Protein AF-A0AAD7ET03-F1 (afdb_monomer)

Radius of gyration: 19.4 Å; Cα contacts (8 Å, |Δi|>4): 263; chains: 1; bounding box: 57×37×54 Å

Structure (mmCIF, N/CA/C/O backbone):
data_AF-A0AAD7ET03-F1
#
_entry.id   AF-A0AAD7ET03-F1
#
loop_
_atom_site.group_PDB
_atom_site.id
_atom_site.type_symbol
_atom_site.label_atom_id
_atom_site.label_alt_id
_atom_site.label_comp_id
_atom_site.label_asym_id
_atom_site.label_entity_id
_atom_site.label_seq_id
_atom_site.pdbx_PDB_ins_code
_atom_site.Cartn_x
_atom_site.Cartn_y
_atom_site.Cartn_z
_atom_site.occupancy
_atom_site.B_iso_or_equiv
_atom_site.auth_seq_id
_atom_site.auth_comp_id
_atom_site.auth_asym_id
_atom_site.auth_atom_id
_atom_site.pdbx_PDB_model_num
ATOM 1 N N . GLU A 1 1 ? -29.974 -14.109 25.527 1.00 61.47 1 GLU A N 1
ATOM 2 C CA . GLU A 1 1 ? -29.882 -15.275 26.435 1.00 61.47 1 GLU A CA 1
ATOM 3 C C . GLU A 1 1 ? -29.231 -16.501 25.789 1.00 61.47 1 GLU A C 1
ATOM 5 O O . GLU A 1 1 ? -28.314 -17.038 26.391 1.00 61.47 1 GLU A O 1
ATOM 10 N N . HIS A 1 2 ? -29.571 -16.888 24.550 1.00 72.50 2 HIS A N 1
ATOM 11 C CA . HIS A 1 2 ? -28.965 -18.060 23.883 1.00 72.50 2 HIS A CA 1
ATOM 12 C C . HIS A 1 2 ? -27.424 -18.086 23.811 1.00 72.50 2 HIS A C 1
ATOM 14 O O . HIS A 1 2 ? -26.845 -19.139 24.046 1.00 72.50 2 HIS A O 1
ATOM 20 N N . LEU A 1 3 ? -26.757 -16.954 23.544 1.00 78.25 3 LEU A N 1
ATOM 21 C CA . LEU A 1 3 ? -25.285 -16.899 23.456 1.00 78.25 3 LEU A CA 1
ATOM 22 C C . LEU A 1 3 ? -24.589 -17.240 24.782 1.00 78.25 3 LEU A C 1
ATOM 24 O O . LEU A 1 3 ? -23.553 -17.895 24.788 1.00 78.25 3 LEU A O 1
ATOM 28 N N . VAL A 1 4 ? -25.174 -16.817 25.906 1.00 81.25 4 VAL A N 1
ATOM 29 C CA . VAL A 1 4 ? -24.632 -17.097 27.245 1.00 81.25 4 VAL A CA 1
ATOM 30 C C . VAL A 1 4 ? -24.772 -18.584 27.563 1.00 81.25 4 VAL A C 1
ATOM 32 O O . VAL A 1 4 ? -23.839 -19.192 28.074 1.00 81.25 4 VAL A O 1
ATOM 35 N N . VAL A 1 5 ? -25.907 -19.185 27.193 1.00 90.56 5 VAL A N 1
ATOM 36 C CA . VAL A 1 5 ? -26.179 -20.616 27.397 1.00 90.56 5 VAL A CA 1
ATOM 37 C C . VAL A 1 5 ? -25.254 -21.496 26.551 1.00 90.56 5 VAL A C 1
ATOM 39 O O . VAL A 1 5 ? -24.824 -22.548 27.011 1.00 90.56 5 VAL A O 1
ATOM 42 N N . SER A 1 6 ? -24.911 -21.066 25.336 1.00 88.75 6 SER A N 1
ATOM 43 C CA . SER A 1 6 ? -24.005 -21.805 24.450 1.00 88.75 6 SER A CA 1
ATOM 44 C C . SER A 1 6 ? -22.519 -21.499 24.673 1.00 88.75 6 SER A C 1
ATOM 46 O O . SER A 1 6 ? -21.683 -22.030 23.943 1.00 88.75 6 SER A O 1
ATOM 48 N N . GLY A 1 7 ? -22.169 -20.613 25.617 1.00 88.81 7 GLY A N 1
ATOM 49 C CA . GLY A 1 7 ? -20.792 -20.136 25.805 1.00 88.81 7 GLY A CA 1
ATOM 50 C C . GLY A 1 7 ? -20.223 -19.418 24.574 1.00 88.81 7 GLY A C 1
ATOM 51 O O . GLY A 1 7 ? -19.011 -19.376 24.376 1.00 88.81 7 GLY A O 1
ATOM 52 N N . SER A 1 8 ? -21.090 -18.896 23.706 1.00 87.94 8 SER A N 1
ATOM 53 C CA . SER A 1 8 ? -20.703 -18.264 22.447 1.00 87.94 8 SER A CA 1
ATOM 54 C C . SER A 1 8 ? -20.508 -16.760 22.619 1.00 87.94 8 SER A C 1
ATOM 56 O O . SER A 1 8 ? -21.244 -16.097 23.349 1.00 87.94 8 SER A O 1
ATOM 58 N N . VAL A 1 9 ? -19.543 -16.201 21.890 1.00 86.50 9 VAL A N 1
ATOM 59 C CA . VAL A 1 9 ? -19.260 -14.761 21.863 1.00 86.50 9 VAL A CA 1
ATOM 60 C C . VAL A 1 9 ? -19.504 -14.201 20.465 1.00 86.50 9 VAL A C 1
ATOM 62 O O . VAL A 1 9 ? -19.227 -14.860 19.464 1.00 86.50 9 VAL A O 1
ATOM 65 N N . LEU A 1 10 ? -20.030 -12.978 20.393 1.00 87.19 10 LEU A N 1
ATOM 66 C CA . LEU A 1 10 ? -20.146 -12.233 19.144 1.00 87.19 10 LEU A CA 1
ATOM 67 C C . LEU A 1 10 ? -18.916 -11.342 18.988 1.00 87.19 10 LEU A C 1
ATOM 69 O O . LEU A 1 10 ? -18.633 -10.525 19.862 1.00 87.19 10 LEU A O 1
ATOM 73 N N . LEU A 1 11 ? -18.209 -11.497 17.871 1.00 89.19 11 LEU A N 1
ATOM 74 C CA . LEU A 1 11 ? -17.008 -10.732 17.563 1.00 89.19 11 LEU A CA 1
ATOM 75 C C . LEU A 1 11 ? -17.276 -9.774 16.406 1.00 89.19 11 LEU A C 1
ATOM 77 O O . LEU A 1 11 ? -17.713 -10.191 15.333 1.00 89.19 11 LEU A O 1
ATOM 81 N N . ARG A 1 12 ? -17.003 -8.483 16.608 1.00 92.19 12 ARG A N 1
ATOM 82 C CA . ARG A 1 12 ? -17.097 -7.471 15.551 1.00 92.19 12 ARG A CA 1
ATOM 83 C C . ARG A 1 12 ? -15.715 -7.183 15.004 1.00 92.19 12 ARG A C 1
ATOM 85 O O . ARG A 1 12 ? -14.790 -6.894 15.763 1.00 92.19 12 ARG A O 1
ATOM 92 N N . TYR A 1 13 ? -15.594 -7.187 13.685 1.00 92.12 13 TYR A N 1
ATOM 93 C CA . TYR A 1 13 ? -14.361 -6.806 13.016 1.00 92.12 13 TYR A CA 1
ATOM 94 C C . TYR A 1 13 ? -14.592 -5.678 12.014 1.00 92.12 13 TYR A C 1
ATOM 96 O O . TYR A 1 13 ? -15.700 -5.489 11.508 1.00 92.12 13 TYR A O 1
ATOM 104 N N . VA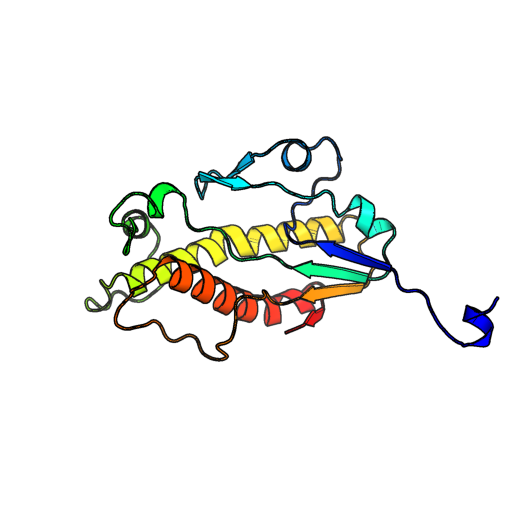L A 1 14 ? -13.532 -4.926 11.727 1.00 92.62 14 VAL A N 1
ATOM 105 C CA . VAL A 1 14 ? -13.489 -3.988 10.602 1.00 92.62 14 VAL A CA 1
ATOM 106 C C . VAL A 1 14 ? -12.294 -4.314 9.718 1.00 92.62 14 VAL A C 1
ATOM 108 O O . VAL A 1 14 ? -11.242 -4.704 10.222 1.00 92.62 14 VAL A O 1
ATOM 111 N N . LEU A 1 15 ? -12.463 -4.134 8.410 1.00 89.56 15 LEU A N 1
ATOM 112 C CA . LEU A 1 15 ? -11.393 -4.243 7.428 1.00 89.56 15 LEU A CA 1
ATOM 113 C C . LEU A 1 15 ? -10.945 -2.843 6.996 1.00 89.56 15 LEU A C 1
ATOM 115 O O . LEU A 1 15 ? -11.779 -2.007 6.641 1.00 89.56 15 LEU A O 1
ATOM 119 N N . SER A 1 16 ? -9.636 -2.609 6.982 1.00 88.50 16 SER A N 1
ATOM 120 C CA . SER A 1 16 ? -9.021 -1.429 6.372 1.00 88.50 16 SER A CA 1
ATOM 121 C C . SER A 1 16 ? -8.077 -1.852 5.255 1.00 88.50 16 SER A C 1
ATOM 123 O O . SER A 1 16 ? -7.187 -2.655 5.505 1.00 88.50 16 SER A O 1
ATOM 125 N N . THR A 1 17 ? -8.280 -1.324 4.043 1.00 84.44 17 THR A N 1
ATOM 126 C CA . THR A 1 17 ? -7.480 -1.647 2.840 1.00 84.44 17 THR A CA 1
ATOM 127 C C . THR A 1 17 ? -6.654 -0.478 2.294 1.00 84.44 17 THR A C 1
ATOM 129 O O . THR A 1 17 ? -5.728 -0.689 1.515 1.00 84.44 17 THR A O 1
ATOM 132 N N . SER A 1 18 ? -6.996 0.761 2.662 1.00 82.88 18 SER A N 1
ATOM 133 C CA . SER A 1 18 ? -6.309 1.981 2.193 1.00 82.88 18 SER A CA 1
ATOM 134 C C . SER A 1 18 ? -5.352 2.560 3.227 1.00 82.88 18 SER A C 1
ATOM 136 O O . SER A 1 18 ? -4.454 3.311 2.869 1.00 82.88 18 SER A O 1
ATOM 138 N N . LEU A 1 19 ? -5.555 2.223 4.507 1.00 85.94 19 LEU A N 1
ATOM 139 C CA . LEU A 1 19 ? -4.833 2.756 5.663 1.00 85.94 19 LEU A CA 1
ATOM 140 C C . LEU A 1 19 ? -4.839 4.287 5.806 1.00 85.94 19 LEU A C 1
ATOM 142 O O . LEU A 1 19 ? -4.238 4.789 6.749 1.00 85.94 19 LEU A O 1
ATOM 146 N N . HIS A 1 20 ? -5.562 5.042 4.975 1.00 90.25 20 HIS A N 1
ATOM 147 C CA . HIS A 1 20 ? -5.703 6.489 5.157 1.00 90.25 20 HIS A CA 1
ATOM 148 C C . HIS A 1 20 ? -6.377 6.791 6.493 1.00 90.25 20 HIS A C 1
ATOM 150 O O . HIS A 1 20 ? -7.463 6.277 6.794 1.00 90.25 20 HIS A O 1
ATOM 156 N N . THR A 1 21 ? -5.725 7.620 7.300 1.00 87.38 21 THR A N 1
ATOM 157 C CA . THR A 1 21 ? -6.178 7.985 8.640 1.00 87.38 21 THR A CA 1
ATOM 158 C C . THR A 1 21 ? -6.396 9.487 8.718 1.00 87.38 21 THR A C 1
ATOM 160 O O . THR A 1 21 ? -5.447 10.234 8.955 1.00 87.38 21 THR A O 1
ATOM 163 N N . ALA A 1 22 ? -7.644 9.918 8.567 1.00 87.06 22 ALA A N 1
ATOM 164 C CA . ALA A 1 22 ? -8.080 11.265 8.895 1.00 87.06 22 ALA A CA 1
ATOM 165 C C . ALA A 1 22 ? -9.152 11.213 10.002 1.00 87.06 22 ALA A C 1
ATOM 167 O O . ALA A 1 22 ? -9.934 10.257 10.066 1.00 87.06 22 ALA A O 1
ATOM 168 N N . PRO A 1 23 ? -9.154 12.188 10.929 1.00 78.56 23 PRO A N 1
ATOM 169 C CA . PRO A 1 23 ? -10.089 12.209 12.052 1.00 78.56 23 PRO A CA 1
ATOM 170 C C . PRO A 1 23 ? -11.494 12.677 11.652 1.00 78.56 23 PRO A C 1
ATOM 172 O O . PRO A 1 23 ? -12.450 12.358 12.356 1.00 78.56 23 PRO A O 1
ATOM 175 N N . ASP A 1 24 ? -11.601 13.432 10.557 1.00 86.31 24 ASP A N 1
ATOM 176 C CA . ASP A 1 24 ? -12.837 14.021 10.050 1.00 86.31 24 ASP A CA 1
ATOM 177 C C . ASP A 1 24 ? -13.406 13.165 8.913 1.00 86.31 24 ASP A C 1
ATOM 179 O O . ASP A 1 24 ? -12.685 12.738 8.011 1.00 86.31 24 ASP A O 1
ATOM 183 N N . GLU A 1 25 ? -14.712 12.914 8.954 1.00 89.06 25 GLU A N 1
ATOM 184 C CA . GLU A 1 25 ? -15.435 12.232 7.880 1.00 89.06 25 GLU A CA 1
ATOM 185 C C . GLU A 1 25 ? -15.541 13.082 6.608 1.00 89.06 25 GLU A C 1
ATOM 187 O O . GLU A 1 25 ? -15.693 12.528 5.520 1.00 89.06 25 GLU A O 1
ATOM 192 N N . ASN A 1 26 ? -15.397 14.402 6.745 1.00 91.94 26 ASN A N 1
ATOM 193 C CA . ASN A 1 26 ? -15.405 15.360 5.644 1.00 91.94 26 ASN A CA 1
ATOM 194 C C . ASN A 1 26 ? -14.020 15.570 5.014 1.00 91.94 26 ASN A C 1
ATOM 196 O O . ASN A 1 26 ? -13.886 16.388 4.103 1.00 91.94 26 ASN A O 1
ATOM 200 N N . ASP A 1 27 ? -12.992 14.844 5.472 1.00 91.94 27 ASP A N 1
ATOM 201 C CA . ASP A 1 27 ? -11.658 14.882 4.872 1.00 91.94 27 ASP A CA 1
ATOM 202 C C . ASP A 1 27 ? -11.733 14.589 3.368 1.00 91.94 27 ASP A C 1
ATOM 204 O O . ASP A 1 27 ? -12.380 13.629 2.932 1.00 91.94 27 ASP A O 1
ATOM 208 N N . ILE A 1 28 ? -11.035 15.405 2.573 1.00 90.19 28 ILE A N 1
ATOM 209 C CA . ILE A 1 28 ? -11.032 15.301 1.107 1.00 90.19 28 ILE A CA 1
ATOM 210 C C . ILE A 1 28 ? -10.597 13.913 0.621 1.00 90.19 28 ILE A C 1
ATOM 212 O O . ILE A 1 28 ? -11.028 13.461 -0.436 1.00 90.19 28 ILE A O 1
ATOM 216 N N . GLY A 1 29 ? -9.779 13.201 1.404 1.00 87.94 29 GLY A N 1
ATOM 217 C CA . GLY A 1 29 ? -9.344 11.848 1.089 1.00 87.94 29 GLY A CA 1
ATOM 218 C C . GLY A 1 29 ? -10.457 10.802 1.187 1.00 87.94 29 GLY A C 1
ATOM 219 O O . GLY A 1 29 ? -10.290 9.713 0.633 1.00 87.94 29 GLY A O 1
ATOM 220 N N . TYR A 1 30 ? -11.568 11.102 1.871 1.00 88.81 30 TYR A N 1
ATOM 221 C CA . TYR A 1 30 ? -12.744 10.234 1.996 1.00 88.81 30 TYR A CA 1
ATOM 222 C C . TYR A 1 30 ? -13.910 10.656 1.098 1.00 88.81 30 TYR A C 1
ATOM 224 O O . TYR A 1 30 ? -14.645 9.792 0.607 1.00 88.81 30 TYR A O 1
ATOM 232 N N . THR A 1 31 ? -14.105 11.960 0.906 1.00 90.75 31 THR A N 1
ATOM 233 C CA . THR A 1 31 ? -15.266 12.518 0.194 1.00 90.75 31 THR A CA 1
ATOM 234 C C . THR A 1 31 ? -15.037 12.618 -1.307 1.00 90.75 31 THR A C 1
ATOM 236 O O . THR A 1 31 ? -15.957 12.380 -2.094 1.00 90.75 31 THR A O 1
ATOM 239 N N . GLU A 1 32 ? -13.802 12.887 -1.715 1.00 91.81 32 GLU A N 1
ATOM 240 C CA . GLU A 1 32 ? -13.427 13.068 -3.106 1.00 91.81 32 GLU A CA 1
ATOM 241 C C . GLU A 1 32 ? -12.452 11.989 -3.562 1.00 91.81 32 GLU A C 1
ATOM 243 O O . GLU A 1 32 ? -11.900 11.207 -2.786 1.00 91.81 32 GLU A O 1
ATOM 248 N N . ALA A 1 33 ? -12.271 11.908 -4.874 1.00 90.12 33 ALA A N 1
ATOM 249 C CA . ALA A 1 33 ? -11.237 11.058 -5.414 1.00 90.12 33 ALA A CA 1
ATOM 250 C C . ALA A 1 33 ? -10.014 11.897 -5.748 1.00 90.12 33 ALA A C 1
ATOM 252 O O . ALA A 1 33 ? -10.087 12.809 -6.571 1.00 90.12 33 ALA A O 1
ATOM 253 N N . VAL A 1 34 ? -8.900 11.543 -5.126 1.00 91.38 34 VAL A N 1
ATOM 254 C CA . VAL A 1 34 ? -7.656 12.299 -5.197 1.00 91.38 34 VAL A CA 1
ATOM 255 C C . VAL A 1 34 ? -6.714 11.600 -6.166 1.00 91.38 34 VAL A C 1
ATOM 257 O O . VAL A 1 34 ? -6.633 10.372 -6.200 1.00 91.38 34 VAL A O 1
ATOM 260 N N . ILE A 1 35 ? -6.015 12.374 -6.989 1.00 93.12 35 ILE A N 1
ATOM 261 C CA . ILE A 1 35 ? -4.934 11.849 -7.824 1.00 93.12 35 ILE A CA 1
ATOM 262 C C . ILE A 1 35 ? -3.679 11.817 -6.958 1.00 93.12 35 ILE A C 1
ATOM 264 O O . ILE A 1 35 ? -3.235 12.863 -6.487 1.00 93.12 35 ILE A O 1
ATOM 268 N N . ASP A 1 36 ? -3.111 10.633 -6.736 1.00 91.31 36 ASP A N 1
ATOM 269 C CA . ASP A 1 36 ? -1.842 10.533 -6.021 1.00 91.31 36 ASP A CA 1
ATOM 270 C C . ASP A 1 36 ? -0.720 11.121 -6.890 1.00 91.31 36 ASP A C 1
ATOM 272 O O . ASP A 1 36 ? -0.478 10.615 -7.986 1.00 91.31 36 ASP A O 1
ATOM 276 N N . PRO A 1 37 ? 0.001 12.156 -6.431 1.00 92.00 37 PRO A N 1
ATOM 277 C CA . PRO A 1 37 ? 1.022 12.810 -7.239 1.00 92.00 37 PRO A CA 1
ATOM 278 C C . PRO A 1 37 ? 2.214 11.907 -7.597 1.00 92.00 37 PRO A C 1
ATOM 280 O O . PRO A 1 37 ? 2.871 12.180 -8.597 1.00 92.00 37 PRO A O 1
ATOM 283 N N . ALA A 1 38 ? 2.513 10.841 -6.836 1.00 90.75 38 ALA A N 1
ATOM 284 C CA . ALA A 1 38 ? 3.616 9.934 -7.203 1.00 90.75 38 ALA A CA 1
ATOM 285 C C . ALA A 1 38 ? 3.258 8.959 -8.315 1.00 90.75 38 ALA A C 1
ATOM 287 O O . ALA A 1 38 ? 4.149 8.475 -9.007 1.00 90.75 38 ALA A O 1
ATOM 288 N N . THR A 1 39 ? 1.982 8.617 -8.442 1.00 93.94 39 THR A N 1
ATOM 289 C CA . THR A 1 39 ? 1.545 7.587 -9.379 1.00 93.94 39 THR A CA 1
ATOM 290 C C . THR A 1 39 ? 0.674 8.164 -10.483 1.00 93.94 39 THR A C 1
ATOM 292 O O . THR A 1 39 ? 0.499 7.531 -11.508 1.00 93.94 39 THR A O 1
ATOM 295 N N . GLY A 1 40 ? 0.099 9.354 -10.330 1.00 94.44 40 GLY A N 1
ATOM 296 C CA . GLY A 1 40 ? -0.920 9.870 -11.246 1.00 94.44 40 GLY A CA 1
ATOM 297 C C . GLY A 1 40 ? -2.198 9.022 -11.272 1.00 94.44 40 GLY A C 1
ATOM 298 O O . GLY A 1 40 ? -3.043 9.215 -12.145 1.00 94.44 40 GLY A O 1
ATOM 299 N N . ILE A 1 41 ? -2.350 8.072 -10.343 1.00 93.69 41 ILE A N 1
ATOM 300 C CA . ILE A 1 41 ? -3.508 7.187 -10.252 1.00 93.69 41 ILE A CA 1
ATOM 301 C C . ILE A 1 41 ? -4.524 7.789 -9.285 1.00 93.69 41 ILE A C 1
ATOM 303 O O . ILE A 1 41 ? -4.192 8.277 -8.204 1.00 93.69 41 ILE A O 1
ATOM 307 N N . ARG A 1 42 ? 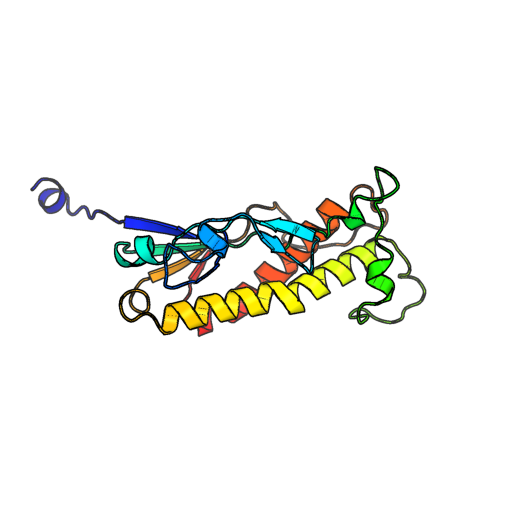-5.794 7.740 -9.688 1.00 92.38 42 ARG A N 1
ATOM 308 C CA . ARG A 1 42 ? -6.924 8.155 -8.859 1.00 92.38 42 ARG A CA 1
ATOM 309 C C . ARG A 1 42 ? -7.137 7.136 -7.742 1.00 92.38 42 ARG A C 1
ATOM 311 O O . ARG A 1 42 ? -7.411 5.968 -8.015 1.00 92.38 42 ARG A O 1
ATOM 318 N N . THR A 1 43 ? -7.068 7.585 -6.498 1.00 88.50 43 THR A N 1
ATOM 319 C CA . THR A 1 43 ? -7.341 6.772 -5.313 1.00 88.50 43 THR A CA 1
ATOM 320 C C . THR A 1 43 ? -8.634 7.226 -4.640 1.00 88.50 43 THR A C 1
ATOM 322 O O . THR A 1 43 ? -9.101 8.357 -4.806 1.00 88.50 43 THR A O 1
ATOM 325 N N . LYS A 1 44 ? -9.262 6.303 -3.909 1.00 86.25 44 LYS A N 1
ATOM 326 C CA . LYS A 1 44 ? -10.410 6.587 -3.051 1.00 86.25 44 LYS A CA 1
ATOM 327 C C . LYS A 1 44 ? -10.201 5.866 -1.733 1.00 86.25 44 LYS A C 1
ATOM 329 O O . LYS A 1 44 ? -10.103 4.638 -1.722 1.00 86.25 44 LYS A O 1
ATOM 334 N N . ASN A 1 45 ? -10.156 6.616 -0.639 1.00 89.00 45 ASN A N 1
ATOM 335 C CA . ASN A 1 45 ? -10.017 6.019 0.678 1.00 89.00 45 ASN A CA 1
ATOM 336 C C . ASN A 1 45 ? -11.383 5.763 1.306 1.00 89.00 45 ASN A C 1
ATOM 338 O O . ASN A 1 45 ? -12.385 6.397 0.977 1.00 89.00 45 ASN A O 1
ATOM 342 N N . ALA A 1 46 ? -11.417 4.810 2.229 1.00 87.12 46 ALA A N 1
ATOM 343 C CA . ALA A 1 46 ? -12.612 4.499 2.994 1.00 87.12 46 ALA A CA 1
ATOM 344 C C . ALA A 1 46 ? -12.462 5.026 4.420 1.00 87.12 46 ALA A C 1
ATOM 346 O O . ALA A 1 46 ? -11.445 4.778 5.068 1.00 87.12 46 ALA A O 1
ATOM 34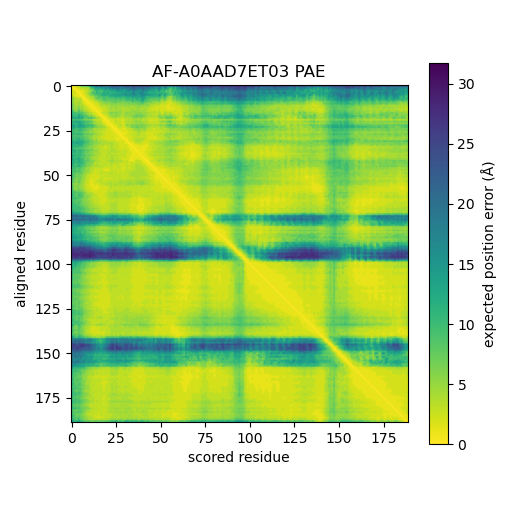7 N N . LEU A 1 47 ? -13.503 5.681 4.937 1.00 88.56 47 LEU A N 1
ATOM 348 C CA . LEU A 1 47 ? -13.576 6.032 6.350 1.00 88.56 47 LEU A CA 1
ATOM 349 C C . LEU A 1 47 ? -13.723 4.750 7.183 1.00 88.56 47 LEU A C 1
ATOM 351 O O . LEU A 1 47 ? -14.802 4.149 7.264 1.00 88.56 47 LEU A O 1
ATOM 355 N N . TRP A 1 48 ? -12.617 4.320 7.789 1.00 89.75 48 TRP A N 1
ATOM 356 C CA . TRP A 1 48 ? -12.547 3.071 8.548 1.00 89.75 48 TRP A CA 1
ATOM 357 C C . TRP A 1 48 ? -12.298 3.295 10.044 1.00 89.75 48 TRP A C 1
ATOM 359 O O . TRP A 1 48 ? -12.838 2.543 10.851 1.00 89.75 48 TRP A O 1
ATOM 369 N N . LEU A 1 49 ? -11.579 4.355 10.440 1.00 89.00 49 LEU A N 1
ATOM 370 C CA . LEU A 1 49 ? -11.264 4.643 11.849 1.00 89.00 49 LEU A CA 1
ATOM 371 C C . LEU A 1 49 ? -12.517 4.821 12.715 1.00 89.00 49 LEU A C 1
ATOM 373 O O . LEU A 1 49 ? -12.618 4.244 13.797 1.00 89.00 49 LEU A O 1
ATOM 377 N N . LEU A 1 50 ? -13.516 5.560 12.221 1.00 88.19 50 LEU A N 1
ATOM 378 C CA . LEU A 1 50 ? -14.768 5.763 12.956 1.00 88.19 50 LEU A CA 1
ATOM 379 C C . LEU A 1 50 ? -15.501 4.435 13.210 1.00 88.19 50 LEU A C 1
ATOM 381 O O . LEU A 1 50 ? -16.053 4.215 14.289 1.00 88.19 50 LEU A O 1
ATOM 385 N N . LYS A 1 51 ? -15.462 3.522 12.232 1.00 90.12 51 LYS A N 1
ATOM 386 C CA . LYS A 1 51 ? -16.036 2.174 12.346 1.00 90.12 51 LYS A CA 1
ATOM 387 C C . LYS A 1 51 ? -15.208 1.299 13.292 1.00 90.12 51 LYS A C 1
ATOM 389 O O . LYS A 1 51 ? -15.778 0.562 14.094 1.00 90.12 51 LYS A O 1
ATOM 394 N N . ALA A 1 52 ? -13.883 1.438 13.257 1.00 91.94 52 ALA A N 1
ATOM 395 C CA . ALA A 1 52 ? -12.939 0.689 14.081 1.00 91.94 52 ALA A CA 1
ATOM 396 C C . ALA A 1 52 ? -13.143 0.899 15.588 1.00 91.94 52 ALA A C 1
ATOM 398 O O . ALA A 1 52 ? -12.983 -0.042 16.361 1.00 91.94 52 ALA A O 1
ATOM 399 N N . ARG A 1 53 ? -13.594 2.086 16.018 1.00 92.06 53 ARG A N 1
ATOM 400 C CA . ARG A 1 53 ? -13.912 2.366 17.436 1.00 92.06 53 ARG A CA 1
ATOM 401 C C . ARG A 1 53 ? -14.953 1.408 18.027 1.00 92.06 53 ARG A C 1
ATOM 403 O O . ARG A 1 53 ? -14.929 1.136 19.225 1.00 92.06 53 ARG A O 1
ATOM 410 N N . LYS A 1 54 ? -15.860 0.887 17.192 1.00 92.94 54 LYS A N 1
ATOM 411 C CA . LYS A 1 54 ? -16.924 -0.051 17.591 1.00 92.94 54 LYS A CA 1
ATOM 412 C C . LYS A 1 54 ? -16.547 -1.522 17.389 1.00 92.94 54 LYS A C 1
ATOM 414 O O . LYS A 1 54 ? -17.331 -2.388 17.771 1.00 92.94 54 LYS A O 1
ATOM 419 N N . ALA A 1 55 ? -15.400 -1.799 16.771 1.00 94.38 55 ALA A N 1
ATOM 420 C CA . ALA A 1 55 ? -14.926 -3.151 16.516 1.00 94.38 55 ALA A CA 1
ATOM 421 C C . ALA A 1 55 ? -14.183 -3.718 17.732 1.00 94.38 55 ALA A C 1
ATOM 423 O O . ALA A 1 55 ? -13.706 -2.977 18.598 1.00 94.38 55 ALA A O 1
ATOM 424 N N . ASP A 1 56 ? -14.088 -5.040 17.778 1.00 93.50 56 ASP A N 1
ATOM 425 C CA . ASP A 1 56 ? -13.303 -5.784 18.759 1.00 93.50 56 ASP A CA 1
ATOM 426 C C . ASP A 1 56 ? -11.937 -6.159 18.147 1.00 93.50 56 ASP A C 1
ATOM 428 O O . ASP A 1 56 ? -10.904 -6.012 18.800 1.00 93.50 56 ASP A O 1
ATOM 432 N N . ILE A 1 57 ? -11.925 -6.520 16.855 1.00 94.62 57 ILE A N 1
ATOM 433 C CA . ILE A 1 57 ? -10.715 -6.771 16.057 1.00 94.62 57 ILE A CA 1
ATOM 434 C C . ILE A 1 57 ? -10.641 -5.812 14.867 1.00 94.62 57 ILE A C 1
ATOM 436 O O . ILE A 1 57 ? -11.630 -5.548 14.181 1.00 94.62 57 ILE A O 1
ATOM 440 N N . ILE A 1 58 ? -9.442 -5.321 14.580 1.00 94.88 58 ILE A N 1
ATOM 441 C CA . ILE A 1 58 ? -9.159 -4.506 13.402 1.00 94.88 58 ILE A CA 1
ATOM 442 C C . ILE A 1 58 ? -8.245 -5.308 12.481 1.00 94.88 58 ILE A C 1
ATOM 444 O O . ILE A 1 58 ? -7.088 -5.567 12.814 1.00 94.88 58 ILE A O 1
ATOM 448 N N . LEU A 1 59 ? -8.778 -5.693 11.322 1.00 93.69 59 LEU A N 1
ATOM 449 C CA . LEU A 1 59 ? -8.025 -6.353 10.266 1.00 93.69 59 LEU A CA 1
ATOM 450 C C . LEU A 1 59 ? -7.523 -5.294 9.284 1.00 93.69 59 LEU A C 1
ATOM 452 O O . LEU A 1 59 ? -8.303 -4.576 8.657 1.00 93.69 59 LEU A O 1
ATOM 456 N N . MET A 1 60 ? -6.212 -5.184 9.164 1.00 93.56 60 MET A N 1
ATOM 457 C CA . MET A 1 60 ? -5.537 -4.242 8.285 1.00 93.56 60 MET A CA 1
ATOM 458 C C . MET A 1 60 ? -4.936 -4.985 7.103 1.00 93.56 60 MET A C 1
ATOM 460 O O . MET A 1 60 ? -4.42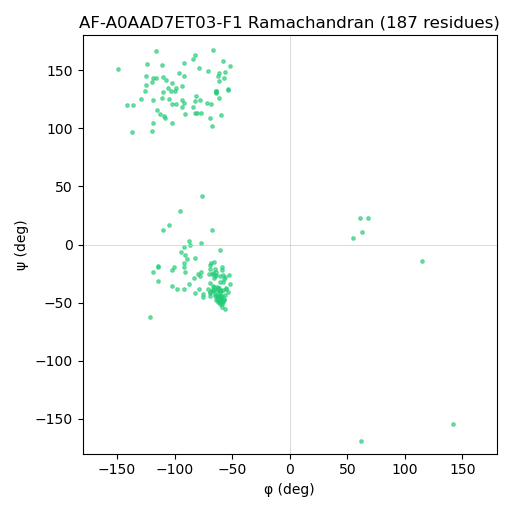7 -6.092 7.239 1.00 93.56 60 MET A O 1
ATOM 464 N N . ASN A 1 61 ? -5.000 -4.365 5.939 1.00 92.25 61 ASN A N 1
ATOM 465 C CA . ASN A 1 61 ? -4.338 -4.797 4.726 1.00 92.25 61 ASN A CA 1
ATOM 466 C C . ASN A 1 61 ? -4.014 -3.530 3.923 1.00 92.25 61 ASN A C 1
ATOM 468 O O . ASN A 1 61 ? -4.717 -2.522 4.011 1.00 92.25 61 ASN A O 1
ATOM 472 N N . ARG A 1 62 ? -2.954 -3.567 3.133 1.00 91.06 62 ARG A N 1
ATOM 473 C CA . ARG A 1 62 ? -2.679 -2.568 2.112 1.00 91.06 62 ARG A CA 1
ATOM 474 C C . ARG A 1 62 ? -2.123 -3.313 0.917 1.00 91.06 62 ARG A C 1
ATOM 476 O O . ARG A 1 62 ? -1.108 -3.988 1.034 1.00 91.06 62 ARG A O 1
ATOM 483 N N . GLY A 1 63 ? -2.810 -3.199 -0.215 1.00 89.75 63 GLY A N 1
ATOM 484 C CA . GLY A 1 63 ? -2.264 -3.681 -1.479 1.00 89.75 63 GLY A CA 1
ATOM 485 C C . GLY A 1 63 ? -1.044 -2.852 -1.899 1.00 89.75 63 GLY A C 1
ATOM 486 O O . GLY A 1 63 ? -0.857 -1.755 -1.359 1.00 89.75 63 GLY A O 1
ATOM 487 N N . PRO A 1 64 ? -0.273 -3.326 -2.888 1.00 92.88 64 PRO A N 1
ATOM 488 C CA . PRO A 1 64 ? 0.904 -2.616 -3.373 1.00 92.88 64 PRO A CA 1
ATOM 489 C C . PRO A 1 64 ? 0.556 -1.210 -3.878 1.00 92.88 64 PRO A C 1
ATOM 491 O O . PRO A 1 64 ? -0.592 -0.912 -4.239 1.00 92.88 64 PRO A O 1
ATOM 494 N N . ILE A 1 65 ? 1.552 -0.325 -3.919 1.00 95.00 65 ILE A N 1
ATOM 495 C CA . ILE A 1 65 ? 1.395 0.988 -4.551 1.00 95.00 65 ILE A CA 1
ATOM 496 C C . ILE A 1 65 ? 1.145 0.757 -6.048 1.00 95.00 65 ILE A C 1
ATOM 498 O O . ILE A 1 65 ? 1.853 -0.049 -6.660 1.00 95.00 65 ILE A O 1
ATOM 502 N N . PRO A 1 66 ? 0.124 1.392 -6.655 1.00 94.56 66 PRO A N 1
ATOM 503 C CA . PRO A 1 66 ? -0.150 1.208 -8.071 1.00 94.56 66 PRO A CA 1
ATOM 504 C C . PRO A 1 66 ? 1.033 1.700 -8.911 1.00 94.56 66 PRO A C 1
ATOM 506 O O . PRO A 1 66 ? 1.677 2.692 -8.569 1.00 94.56 66 PRO A O 1
ATOM 509 N N . ALA A 1 67 ? 1.310 1.024 -10.027 1.00 95.12 67 ALA A N 1
ATOM 510 C CA . ALA A 1 67 ? 2.329 1.504 -10.951 1.00 95.12 67 ALA A CA 1
ATOM 511 C C . ALA A 1 67 ? 1.921 2.888 -11.479 1.00 95.12 67 ALA A C 1
ATOM 513 O O . ALA A 1 67 ? 0.731 3.096 -11.754 1.00 95.12 67 ALA A O 1
ATOM 514 N N . PRO A 1 68 ? 2.864 3.832 -11.648 1.00 95.69 68 PRO A N 1
ATOM 515 C CA . PRO A 1 68 ? 2.499 5.150 -12.129 1.00 95.69 68 PRO A CA 1
ATOM 516 C C . PRO A 1 68 ? 1.785 5.109 -13.484 1.00 95.69 68 PRO A C 1
ATOM 518 O O . PRO A 1 68 ? 2.142 4.323 -14.360 1.00 95.69 68 PRO A O 1
ATOM 521 N N . ALA A 1 69 ? 0.799 5.977 -13.686 1.00 94.94 69 ALA A N 1
ATOM 522 C CA . ALA A 1 69 ? -0.055 6.047 -14.864 1.00 94.94 69 ALA A CA 1
ATOM 523 C C . ALA A 1 69 ? 0.757 6.181 -16.159 1.00 94.94 69 ALA A C 1
ATOM 525 O O . ALA A 1 69 ? 0.433 5.561 -17.170 1.00 94.94 69 ALA A O 1
ATOM 526 N N . TRP A 1 70 ? 1.863 6.929 -16.120 1.00 93.12 70 TRP A N 1
ATOM 527 C CA . TRP A 1 70 ? 2.762 7.083 -17.265 1.00 93.12 70 TRP A CA 1
ATOM 528 C C . TRP A 1 70 ? 3.521 5.805 -17.629 1.00 93.12 70 TRP A C 1
ATOM 530 O O . TRP A 1 70 ? 3.994 5.705 -18.756 1.00 93.12 70 TRP A O 1
ATOM 540 N N . THR A 1 71 ? 3.588 4.798 -16.750 1.00 94.06 71 THR A N 1
ATOM 541 C CA . THR A 1 71 ? 4.143 3.486 -17.122 1.00 94.06 71 THR A CA 1
ATOM 542 C C . THR A 1 71 ? 3.280 2.763 -18.141 1.00 94.06 71 THR A C 1
ATOM 544 O O . THR A 1 71 ? 3.799 1.973 -18.920 1.00 94.06 71 THR A O 1
ATOM 547 N N . PHE A 1 72 ? 1.986 3.076 -18.205 1.00 91.06 72 PHE A N 1
ATOM 548 C CA . PHE A 1 72 ? 1.067 2.536 -19.205 1.00 91.06 72 PHE A CA 1
ATOM 549 C C . PHE A 1 72 ? 1.134 3.285 -20.541 1.00 91.06 72 PHE A C 1
ATOM 551 O O . PHE A 1 72 ? 0.608 2.798 -21.543 1.00 91.06 72 PHE A O 1
ATOM 558 N N . ALA A 1 73 ? 1.794 4.446 -20.590 1.00 84.50 73 ALA A N 1
ATOM 559 C CA . ALA A 1 73 ? 2.040 5.149 -21.839 1.00 84.50 73 ALA A CA 1
ATOM 560 C C . ALA A 1 73 ? 3.186 4.450 -22.582 1.00 84.50 73 ALA A C 1
ATOM 562 O O . ALA A 1 73 ? 4.311 4.453 -22.106 1.00 84.50 73 ALA A O 1
ATOM 563 N N . GLY A 1 74 ? 2.935 3.832 -23.736 1.00 75.81 74 GLY A N 1
ATOM 564 C CA . GLY A 1 74 ? 3.986 3.174 -24.521 1.00 75.81 74 GLY A CA 1
ATOM 565 C C . GLY A 1 74 ? 3.535 1.875 -25.177 1.00 75.81 74 GLY A C 1
ATOM 566 O O . GLY A 1 74 ? 2.354 1.678 -25.466 1.00 75.81 74 GLY A O 1
ATOM 567 N N . HIS A 1 75 ? 4.490 0.983 -25.448 1.00 75.25 75 HIS A N 1
ATOM 568 C CA . HIS A 1 75 ? 4.199 -0.307 -26.068 1.00 75.25 75 HIS A CA 1
ATOM 569 C C . HIS A 1 75 ? 3.329 -1.158 -25.132 1.00 75.25 75 HIS A C 1
ATOM 571 O O . HIS A 1 75 ? 3.681 -1.330 -23.966 1.00 75.25 75 HIS A O 1
ATOM 577 N N . ARG A 1 76 ? 2.227 -1.730 -25.644 1.00 72.38 76 ARG A N 1
ATOM 578 C CA . ARG A 1 76 ? 1.193 -2.420 -24.838 1.00 72.38 76 ARG A CA 1
ATOM 579 C C . ARG A 1 76 ? 1.729 -3.508 -23.898 1.00 72.38 76 ARG A C 1
ATOM 581 O O . ARG A 1 76 ? 1.090 -3.806 -22.901 1.00 72.38 76 ARG A O 1
ATOM 588 N N . THR A 1 77 ? 2.870 -4.104 -24.230 1.00 77.12 77 THR A N 1
ATOM 589 C CA . THR A 1 77 ? 3.473 -5.227 -23.500 1.00 77.12 77 THR A CA 1
ATOM 590 C C . THR A 1 77 ? 4.621 -4.833 -22.572 1.00 77.12 77 THR A C 1
ATOM 592 O O . THR A 1 77 ? 4.967 -5.603 -21.688 1.00 77.12 77 THR A O 1
ATOM 595 N N . MET A 1 78 ? 5.236 -3.662 -22.760 1.00 82.06 78 MET A N 1
ATOM 596 C CA . MET A 1 78 ? 6.436 -3.261 -22.006 1.00 82.06 78 MET A CA 1
ATOM 597 C C . MET A 1 78 ? 6.229 -1.995 -21.175 1.00 82.06 78 MET A C 1
ATOM 599 O O . MET A 1 78 ? 6.935 -1.796 -20.190 1.00 82.06 78 MET A O 1
ATOM 603 N N . GLY A 1 79 ? 5.266 -1.148 -21.546 1.00 87.94 79 GLY A N 1
ATOM 604 C CA . GLY A 1 79 ? 5.073 0.146 -20.904 1.00 87.94 79 GLY A CA 1
ATOM 605 C C . GLY A 1 79 ? 6.277 1.081 -21.063 1.00 87.94 79 GLY A C 1
ATOM 606 O O . GLY A 1 79 ? 7.199 0.818 -21.838 1.00 87.94 79 GLY A O 1
ATOM 607 N N . ASN A 1 80 ? 6.265 2.186 -20.324 1.00 91.69 80 ASN A N 1
ATOM 608 C CA . ASN A 1 80 ? 7.373 3.131 -20.243 1.00 91.69 80 ASN A CA 1
ATOM 609 C C . ASN A 1 80 ? 7.912 3.232 -18.810 1.00 91.69 80 ASN A C 1
ATOM 611 O O . ASN A 1 80 ? 7.336 3.890 -17.945 1.00 91.69 80 ASN A O 1
ATOM 615 N N . TRP A 1 81 ? 9.070 2.619 -18.581 1.00 91.06 81 TRP A N 1
ATOM 616 C CA . TRP A 1 81 ? 9.750 2.601 -17.283 1.00 91.06 81 TRP A CA 1
ATOM 617 C C . TRP A 1 81 ? 10.968 3.530 -17.234 1.00 91.06 81 TRP A C 1
ATOM 619 O O . TRP A 1 81 ? 11.786 3.436 -16.325 1.00 91.06 81 TRP A O 1
ATOM 629 N N . THR A 1 82 ? 11.100 4.474 -18.173 1.00 89.12 82 THR A N 1
ATOM 630 C CA . THR A 1 82 ? 12.299 5.326 -18.246 1.00 89.12 82 THR A CA 1
ATOM 631 C C . THR A 1 82 ? 12.482 6.217 -17.024 1.00 89.12 82 THR A C 1
ATOM 633 O O . THR A 1 82 ? 13.621 6.540 -16.697 1.00 89.12 82 THR A O 1
ATOM 636 N N . PHE A 1 83 ? 11.399 6.573 -16.322 1.00 89.56 83 PHE A N 1
ATOM 637 C CA . PHE A 1 83 ? 11.457 7.376 -15.092 1.00 89.56 83 PHE A CA 1
ATOM 638 C C . PHE A 1 83 ? 12.322 6.719 -14.003 1.00 89.56 83 PHE A C 1
ATOM 640 O O . PHE A 1 83 ? 12.911 7.402 -13.173 1.00 89.56 83 PHE A O 1
ATOM 647 N N . VAL A 1 84 ? 12.458 5.387 -14.028 1.00 89.56 84 VAL A N 1
ATOM 648 C CA . VAL A 1 84 ? 13.278 4.642 -13.065 1.00 89.56 84 VAL A CA 1
ATOM 649 C C . VAL A 1 84 ? 14.745 5.056 -13.129 1.00 89.56 84 VAL A C 1
ATOM 651 O O . VAL A 1 84 ? 15.454 4.976 -12.129 1.00 89.56 84 VAL A O 1
ATOM 654 N N . ARG A 1 85 ? 15.212 5.535 -14.285 1.00 86.06 85 ARG A N 1
ATOM 655 C CA . ARG A 1 85 ? 16.602 5.968 -14.481 1.00 86.06 85 ARG A CA 1
ATOM 656 C C . ARG A 1 85 ? 16.967 7.188 -13.640 1.00 86.06 85 ARG A C 1
ATOM 658 O O . ARG A 1 85 ? 18.149 7.403 -13.393 1.00 86.06 85 ARG A O 1
ATOM 665 N N . GLU A 1 86 ? 15.967 7.949 -13.210 1.00 87.88 86 GLU A N 1
ATOM 666 C CA . GLU A 1 86 ? 16.114 9.114 -12.336 1.00 87.88 86 GLU A CA 1
ATOM 667 C C . GLU A 1 86 ? 16.048 8.732 -10.848 1.00 87.88 86 GLU A C 1
ATOM 669 O O . GLU A 1 86 ? 16.400 9.535 -9.985 1.00 87.88 86 GLU A O 1
ATOM 674 N N . LEU A 1 87 ? 15.623 7.504 -10.527 1.00 87.31 87 LEU A N 1
ATOM 675 C CA . LEU A 1 87 ? 15.561 7.015 -9.153 1.00 87.31 87 LEU A CA 1
ATOM 676 C C . LEU A 1 87 ? 16.949 6.581 -8.658 1.00 87.31 87 LEU A C 1
ATOM 678 O O . LEU A 1 87 ? 17.773 6.099 -9.446 1.00 87.31 87 LEU A O 1
ATOM 682 N N . PRO A 1 88 ? 17.208 6.657 -7.338 1.00 85.94 88 PRO A N 1
ATOM 683 C CA . PRO A 1 88 ? 18.384 6.031 -6.753 1.00 85.94 88 PRO A CA 1
ATOM 684 C C . PRO A 1 88 ? 18.450 4.548 -7.142 1.00 85.94 88 PRO A C 1
ATOM 686 O O . PRO A 1 88 ? 17.455 3.821 -7.069 1.00 85.94 88 PRO A O 1
ATOM 689 N N . ARG A 1 89 ? 19.626 4.091 -7.579 1.00 80.75 89 ARG A N 1
ATOM 690 C CA . ARG A 1 89 ? 19.856 2.670 -7.855 1.00 80.75 89 ARG A CA 1
ATOM 691 C C . ARG A 1 89 ? 20.126 1.961 -6.537 1.00 80.75 89 ARG A C 1
ATOM 693 O O . ARG A 1 89 ? 21.145 2.214 -5.900 1.00 80.75 89 ARG A O 1
ATOM 700 N N . HIS A 1 90 ? 19.208 1.090 -6.138 1.00 74.50 90 HIS A N 1
ATOM 701 C CA . HIS A 1 90 ? 19.324 0.321 -4.897 1.00 74.50 90 HIS A CA 1
ATOM 702 C C . HIS A 1 90 ? 20.005 -1.038 -5.103 1.00 74.50 90 HIS A C 1
ATOM 704 O O . HIS A 1 90 ? 20.481 -1.643 -4.145 1.00 74.50 90 HIS A O 1
ATOM 710 N N . PHE A 1 91 ? 20.100 -1.488 -6.354 1.00 69.12 91 PHE A N 1
ATOM 711 C CA . PHE A 1 91 ? 20.776 -2.719 -6.755 1.00 69.12 91 PHE A CA 1
ATOM 712 C C . PHE A 1 91 ? 22.057 -2.379 -7.534 1.00 69.12 91 PHE A C 1
ATOM 714 O O . PHE A 1 91 ? 22.110 -1.361 -8.228 1.00 69.12 91 PHE A O 1
ATOM 721 N N . GLY A 1 92 ? 23.105 -3.193 -7.352 1.00 57.75 92 GLY A N 1
ATOM 722 C CA . GLY A 1 92 ? 24.485 -2.905 -7.765 1.00 57.75 92 GLY A CA 1
ATOM 723 C C . GLY A 1 92 ? 24.662 -2.482 -9.230 1.00 57.75 92 GLY A C 1
ATOM 724 O O . GLY A 1 92 ? 23.885 -2.849 -10.105 1.00 57.75 92 GLY A O 1
ATOM 725 N N . GLN A 1 93 ? 25.730 -1.719 -9.492 1.00 54.25 93 GLN A N 1
ATOM 726 C CA . GLN A 1 93 ? 26.118 -1.183 -10.807 1.00 54.25 93 GLN A CA 1
ATOM 727 C C . GLN A 1 93 ? 26.564 -2.242 -11.833 1.00 54.25 93 GLN A C 1
ATOM 729 O O . GLN A 1 93 ? 27.118 -1.866 -12.867 1.00 54.25 93 GLN A O 1
ATOM 734 N N . ASP A 1 94 ? 26.339 -3.538 -11.586 1.00 57.09 94 ASP A N 1
ATOM 735 C CA . ASP A 1 94 ? 26.739 -4.575 -12.531 1.00 57.09 94 ASP A CA 1
ATOM 736 C C . ASP A 1 94 ? 26.043 -4.334 -13.870 1.00 57.09 94 ASP A C 1
ATOM 738 O O . ASP A 1 94 ? 24.825 -4.435 -14.032 1.00 57.09 94 ASP A O 1
ATOM 742 N N . THR A 1 95 ? 26.868 -3.973 -14.845 1.00 51.81 95 THR A N 1
ATOM 743 C CA . THR A 1 95 ? 26.533 -3.449 -16.172 1.00 51.81 95 THR A CA 1
ATOM 744 C C . THR A 1 95 ? 25.694 -4.405 -17.027 1.00 51.81 95 THR A C 1
ATOM 746 O O . THR A 1 95 ? 25.221 -4.016 -18.094 1.00 51.81 95 THR A O 1
ATOM 749 N N . GLN A 1 96 ? 25.438 -5.626 -16.547 1.00 51.84 96 GLN A N 1
ATOM 750 C CA . GLN A 1 96 ? 24.565 -6.618 -17.177 1.00 51.84 96 GLN A CA 1
ATOM 751 C C . GLN A 1 96 ? 23.095 -6.561 -16.719 1.00 51.84 96 GLN A C 1
ATOM 753 O O . GLN A 1 96 ? 22.245 -7.186 -17.350 1.00 51.84 96 GLN A O 1
ATOM 758 N N . LEU A 1 97 ? 22.760 -5.781 -15.683 1.00 55.03 97 LEU A N 1
ATOM 759 C CA . LEU A 1 97 ? 21.385 -5.575 -15.199 1.00 55.03 97 LEU A CA 1
ATOM 760 C C . LEU A 1 97 ? 20.720 -4.313 -15.781 1.00 55.03 97 LEU A C 1
ATOM 762 O O . LEU A 1 97 ? 19.807 -3.759 -15.180 1.00 55.03 97 LEU A O 1
ATOM 766 N N . ASN A 1 98 ? 21.092 -3.875 -16.988 1.00 62.78 98 ASN A N 1
ATOM 767 C CA . ASN A 1 98 ? 20.273 -2.929 -17.767 1.00 62.78 98 ASN A CA 1
ATOM 768 C C . ASN A 1 98 ? 19.065 -3.645 -18.408 1.00 62.78 98 ASN A 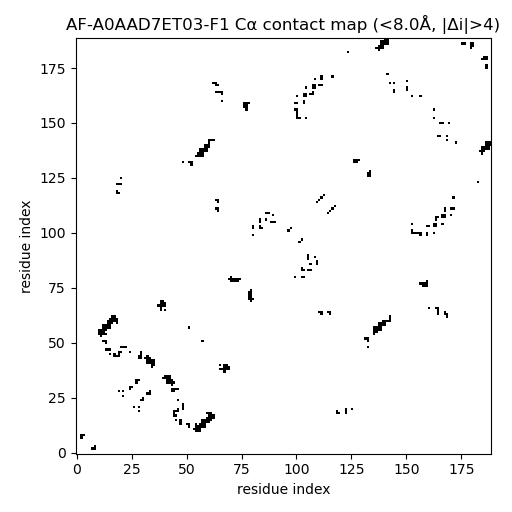C 1
ATOM 770 O O . ASN A 1 98 ? 18.761 -3.458 -19.586 1.00 62.78 98 ASN A O 1
ATOM 774 N N . SER A 1 99 ? 18.413 -4.532 -17.657 1.00 81.69 99 SER A N 1
ATOM 775 C CA . SER A 1 99 ? 17.216 -5.232 -18.101 1.00 81.69 99 SER A CA 1
ATOM 776 C C . SER A 1 99 ? 15.979 -4.504 -17.587 1.00 81.69 99 SER A C 1
ATOM 778 O O . SER A 1 99 ? 15.975 -3.955 -16.484 1.00 81.69 99 SER A O 1
ATOM 780 N N . LEU A 1 100 ? 14.895 -4.554 -18.363 1.00 86.88 100 LEU A N 1
ATOM 781 C CA . LEU A 1 100 ? 13.589 -4.048 -17.936 1.00 86.88 100 LEU A CA 1
ATOM 782 C C . LEU A 1 100 ? 13.175 -4.632 -16.571 1.00 86.88 100 LEU A C 1
ATOM 784 O O . LEU A 1 100 ? 12.578 -3.936 -15.761 1.00 86.88 100 LEU A O 1
ATOM 788 N N . ALA A 1 101 ? 13.548 -5.884 -16.280 1.00 87.81 101 ALA A N 1
ATOM 789 C CA . ALA A 1 101 ? 13.287 -6.512 -14.986 1.00 87.81 101 ALA A CA 1
ATOM 790 C C . ALA A 1 101 ? 13.947 -5.754 -13.828 1.00 87.81 101 ALA A C 1
ATOM 792 O O . ALA A 1 101 ? 13.299 -5.500 -12.816 1.00 87.81 101 ALA A O 1
ATOM 793 N N . ALA A 1 102 ? 15.218 -5.376 -13.976 1.00 86.56 102 ALA A N 1
ATOM 794 C CA . ALA A 1 102 ? 15.941 -4.638 -12.948 1.00 86.56 102 ALA A CA 1
ATOM 795 C C . ALA A 1 102 ? 15.363 -3.230 -12.746 1.00 86.56 102 ALA A C 1
ATOM 797 O O . ALA A 1 102 ? 15.216 -2.796 -11.605 1.00 86.56 102 ALA A O 1
ATOM 798 N N . GLU A 1 103 ? 14.980 -2.543 -13.830 1.00 88.75 103 GLU A N 1
ATOM 799 C CA . GLU A 1 103 ? 14.303 -1.243 -13.741 1.00 88.75 103 GLU A CA 1
ATOM 800 C C . GLU A 1 103 ? 12.972 -1.378 -12.975 1.00 88.75 103 GLU A C 1
ATOM 802 O O . GLU A 1 103 ? 12.727 -0.674 -11.994 1.00 88.75 103 GLU A O 1
ATOM 807 N N . VAL A 1 104 ? 12.139 -2.350 -13.345 1.00 91.94 104 VAL A N 1
ATOM 808 C CA . VAL A 1 104 ? 10.849 -2.606 -12.691 1.00 91.94 104 VAL A CA 1
ATOM 809 C C . VAL A 1 104 ? 11.013 -2.946 -11.203 1.00 91.94 104 VAL A C 1
ATOM 811 O O . VAL A 1 104 ? 10.289 -2.411 -10.362 1.00 91.94 104 VAL A O 1
ATOM 814 N N . VAL A 1 105 ? 11.983 -3.794 -10.851 1.00 91.50 105 VAL A N 1
ATOM 815 C CA . VAL A 1 105 ? 12.255 -4.163 -9.451 1.00 91.50 105 VAL A CA 1
ATOM 816 C C . VAL A 1 105 ? 12.802 -2.973 -8.657 1.00 91.50 105 VAL A C 1
ATOM 818 O O . VAL A 1 105 ? 12.386 -2.763 -7.518 1.00 91.50 105 VAL A O 1
ATOM 821 N N . ASN A 1 106 ? 13.671 -2.142 -9.246 1.00 91.81 106 ASN A N 1
ATOM 822 C CA . ASN A 1 106 ? 14.147 -0.916 -8.596 1.00 91.81 106 ASN A CA 1
ATOM 823 C C . ASN A 1 106 ? 12.998 0.072 -8.345 1.00 91.81 106 ASN A C 1
ATOM 825 O O . ASN A 1 106 ? 12.925 0.667 -7.271 1.00 91.81 106 ASN A O 1
ATOM 829 N N . ALA A 1 107 ? 12.063 0.198 -9.291 1.00 94.12 107 ALA A N 1
ATOM 830 C CA . ALA A 1 107 ? 10.858 1.006 -9.120 1.00 94.12 107 ALA A CA 1
ATOM 831 C C . ALA A 1 107 ? 9.977 0.489 -7.973 1.00 94.12 107 ALA A C 1
ATOM 833 O O . ALA A 1 107 ? 9.497 1.275 -7.155 1.00 94.12 107 ALA A O 1
ATOM 834 N N . ALA A 1 108 ? 9.774 -0.831 -7.906 1.00 94.81 108 ALA A N 1
ATOM 835 C CA . ALA A 1 108 ? 9.005 -1.485 -6.850 1.00 94.81 108 ALA A CA 1
ATOM 836 C C . ALA A 1 108 ? 9.639 -1.251 -5.473 1.00 94.81 108 ALA A C 1
ATOM 838 O O . ALA A 1 108 ? 8.946 -0.887 -4.522 1.00 94.81 108 ALA A O 1
ATOM 839 N N . PHE A 1 109 ? 10.963 -1.400 -5.375 1.00 94.69 109 PHE A N 1
ATOM 840 C CA . PHE A 1 109 ? 11.700 -1.158 -4.137 1.00 94.69 109 PHE A CA 1
ATOM 841 C C . PHE A 1 109 ? 11.562 0.300 -3.706 1.00 94.69 109 PHE A C 1
ATOM 843 O O . PHE A 1 109 ? 11.224 0.583 -2.557 1.00 94.69 109 PHE A O 1
ATOM 850 N N . HIS A 1 110 ? 11.759 1.228 -4.646 1.00 95.12 110 HIS A N 1
ATOM 851 C CA . HIS A 1 110 ? 11.629 2.650 -4.378 1.00 95.12 110 HIS A CA 1
ATOM 852 C C . HIS A 1 110 ? 10.232 2.993 -3.845 1.00 95.12 110 HIS A C 1
ATOM 854 O O . HIS A 1 110 ? 10.131 3.606 -2.788 1.00 95.12 110 HIS A O 1
ATOM 860 N N . ALA A 1 111 ? 9.163 2.537 -4.509 1.00 95.88 111 ALA A N 1
ATOM 861 C CA . ALA A 1 111 ? 7.787 2.760 -4.059 1.00 95.88 111 ALA A CA 1
ATOM 862 C C . ALA A 1 111 ? 7.513 2.153 -2.670 1.00 95.88 111 ALA A C 1
ATOM 864 O O . ALA A 1 111 ? 6.872 2.788 -1.828 1.00 95.88 111 ALA A O 1
ATOM 865 N N . THR A 1 112 ? 8.059 0.964 -2.397 1.00 95.44 112 THR A N 1
ATOM 866 C CA . THR A 1 112 ? 7.931 0.306 -1.089 1.00 95.44 112 THR A CA 1
ATOM 867 C C . THR A 1 112 ? 8.545 1.169 0.018 1.00 95.44 112 THR A C 1
ATOM 869 O O . THR A 1 112 ? 7.917 1.431 1.044 1.00 95.44 112 THR A O 1
ATOM 872 N N . VAL A 1 113 ? 9.768 1.661 -0.190 1.00 95.12 113 VAL A N 1
ATOM 873 C CA . VAL A 1 113 ? 10.520 2.392 0.841 1.00 95.12 113 VAL A CA 1
ATOM 874 C C . VAL A 1 113 ? 10.058 3.840 0.994 1.00 95.12 113 VAL A C 1
ATOM 876 O O . VAL A 1 113 ? 10.010 4.342 2.116 1.00 95.12 113 VAL A O 1
ATOM 879 N N . THR A 1 114 ? 9.719 4.530 -0.097 1.00 94.94 114 THR A N 1
ATOM 880 C CA . THR A 1 114 ? 9.400 5.968 -0.050 1.00 94.94 114 THR A CA 1
ATOM 881 C C . THR A 1 114 ? 7.921 6.271 0.138 1.00 94.94 114 THR A C 1
ATOM 883 O O . THR A 1 114 ? 7.591 7.376 0.568 1.00 94.94 114 THR A O 1
ATOM 886 N N . ARG A 1 115 ? 7.030 5.316 -0.151 1.00 94.38 115 ARG A N 1
ATOM 887 C CA . ARG A 1 115 ? 5.579 5.497 -0.010 1.00 94.38 115 ARG A CA 1
ATOM 888 C C . ARG A 1 115 ? 4.959 4.487 0.936 1.00 94.38 115 ARG A C 1
ATOM 890 O O . ARG A 1 115 ? 4.466 4.887 1.986 1.00 94.38 115 ARG A O 1
ATOM 897 N N . PHE A 1 116 ? 5.034 3.197 0.614 1.00 95.12 116 PHE A N 1
ATOM 898 C CA . PHE A 1 116 ? 4.301 2.172 1.359 1.00 95.12 116 PHE A CA 1
ATOM 899 C C . PHE A 1 116 ? 4.665 2.148 2.851 1.00 95.12 116 PHE A C 1
ATOM 901 O O . PHE A 1 116 ? 3.790 2.272 3.707 1.00 95.12 116 PHE A O 1
ATOM 908 N N . ILE A 1 117 ? 5.955 2.030 3.185 1.00 95.31 117 ILE A N 1
ATOM 909 C CA . ILE A 1 117 ? 6.394 1.948 4.587 1.00 95.31 117 ILE A CA 1
ATOM 910 C C . ILE A 1 117 ? 6.068 3.237 5.366 1.00 95.31 117 ILE A C 1
ATOM 912 O O . ILE A 1 117 ? 5.492 3.131 6.453 1.00 95.31 117 ILE A O 1
ATOM 916 N N . PRO A 1 118 ? 6.367 4.449 4.854 1.00 95.50 118 PRO A N 1
ATOM 917 C CA . PRO A 1 118 ? 5.946 5.691 5.497 1.00 95.50 118 PRO A CA 1
ATOM 918 C C . PRO A 1 118 ? 4.436 5.795 5.729 1.00 95.50 118 PRO A C 1
ATOM 920 O O . PRO A 1 118 ? 4.035 6.184 6.827 1.00 95.50 118 PRO A O 1
ATOM 923 N N . GLU A 1 119 ? 3.610 5.416 4.747 1.00 9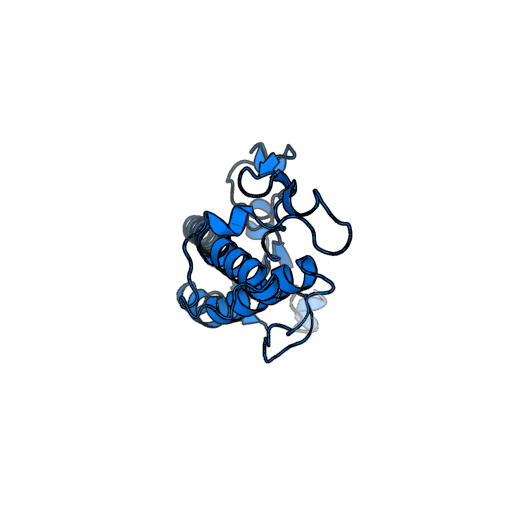3.56 119 GLU A N 1
ATOM 924 C CA . GLU A 1 119 ? 2.147 5.409 4.877 1.00 93.56 119 GLU A CA 1
ATOM 925 C C . GLU A 1 119 ? 1.703 4.463 5.999 1.00 93.56 119 GLU A C 1
ATOM 927 O O . GLU A 1 119 ? 0.990 4.888 6.907 1.00 93.56 119 GLU A O 1
ATOM 932 N N . VAL A 1 120 ? 2.199 3.219 6.024 1.00 94.94 120 VAL A N 1
ATOM 933 C CA . VAL A 1 120 ? 1.893 2.256 7.098 1.00 94.94 120 VAL A CA 1
ATOM 934 C C . VAL A 1 120 ? 2.289 2.812 8.467 1.00 94.94 120 VAL A C 1
ATOM 936 O O . VAL A 1 120 ? 1.489 2.788 9.403 1.00 94.94 120 VAL A O 1
ATOM 939 N N . LEU A 1 121 ? 3.501 3.358 8.603 1.00 95.44 121 LEU A N 1
ATOM 940 C CA . LEU A 1 121 ? 3.970 3.950 9.858 1.00 95.44 121 LEU A CA 1
ATOM 941 C C . LEU A 1 121 ? 3.124 5.154 10.284 1.00 95.44 121 LEU A C 1
ATOM 943 O O . LEU A 1 121 ? 2.870 5.335 11.477 1.00 95.44 121 LEU A O 1
ATOM 947 N N . GLN A 1 122 ? 2.679 5.981 9.339 1.00 93.81 122 GLN A N 1
ATOM 948 C CA . GLN A 1 122 ? 1.780 7.097 9.613 1.00 93.81 122 GLN A CA 1
ATOM 949 C C . GLN A 1 122 ? 0.433 6.601 10.149 1.00 93.81 122 GLN A C 1
ATOM 951 O O . GLN A 1 122 ? -0.026 7.102 11.179 1.00 93.81 122 GLN A O 1
ATOM 956 N N . SER A 1 123 ? -0.156 5.584 9.521 1.00 93.12 123 SER A N 1
ATOM 957 C CA . SER A 1 123 ? -1.415 4.979 9.960 1.00 93.12 123 SER A CA 1
ATOM 958 C C . SER A 1 123 ? -1.285 4.345 11.340 1.00 93.12 123 SER A C 1
ATOM 960 O O . SER A 1 123 ? -2.130 4.571 12.206 1.00 93.12 123 SER A O 1
ATOM 962 N N . LEU A 1 124 ? -0.188 3.624 11.596 1.00 93.94 124 LEU A N 1
ATOM 963 C CA . LEU A 1 124 ? 0.113 3.075 12.918 1.00 93.94 124 LEU A CA 1
ATOM 964 C C . LEU A 1 124 ? 0.240 4.194 13.956 1.00 93.94 124 LEU A C 1
ATOM 966 O O . LEU A 1 124 ? -0.371 4.109 15.017 1.00 93.94 124 LEU A O 1
ATOM 970 N N . ARG A 1 125 ? 0.952 5.289 13.667 1.00 93.69 125 ARG A N 1
ATOM 971 C CA . ARG A 1 125 ? 1.034 6.441 14.587 1.00 93.69 125 ARG A CA 1
ATOM 972 C C . ARG A 1 125 ? -0.336 7.056 14.869 1.00 93.69 125 ARG A C 1
ATOM 974 O O . ARG A 1 125 ? -0.597 7.427 16.011 1.00 93.69 125 ARG A O 1
ATOM 981 N N . ALA A 1 126 ? -1.201 7.172 13.864 1.00 91.06 126 ALA A N 1
ATOM 982 C CA . ALA A 1 126 ? -2.557 7.680 14.048 1.00 91.06 126 ALA A CA 1
ATOM 983 C C . ALA A 1 126 ? -3.397 6.751 14.940 1.00 91.06 126 ALA A C 1
ATOM 985 O O . ALA A 1 126 ? -4.048 7.223 15.870 1.00 91.06 126 ALA A O 1
ATOM 986 N N . ILE A 1 127 ? -3.297 5.435 14.733 1.00 91.38 127 ILE A N 1
ATOM 987 C CA . ILE A 1 127 ? -3.913 4.405 15.583 1.00 91.38 127 ILE A CA 1
ATOM 988 C C . ILE A 1 127 ? -3.455 4.536 17.041 1.00 91.38 127 ILE A C 1
ATOM 990 O O . ILE A 1 127 ? -4.286 4.545 17.944 1.00 91.38 127 ILE A O 1
ATOM 994 N N . HIS A 1 128 ? -2.149 4.694 17.280 1.00 91.19 128 HIS A N 1
ATOM 995 C CA . HIS A 1 128 ? -1.596 4.815 18.635 1.00 91.19 128 HIS A CA 1
ATOM 996 C C . HIS A 1 128 ? -2.059 6.090 19.357 1.00 91.19 128 HIS A C 1
ATOM 998 O O . HIS A 1 128 ? -2.119 6.117 20.590 1.00 91.19 128 HIS A O 1
ATOM 1004 N N . LYS A 1 129 ? -2.384 7.146 18.601 1.00 92.19 129 LYS A N 1
ATOM 1005 C C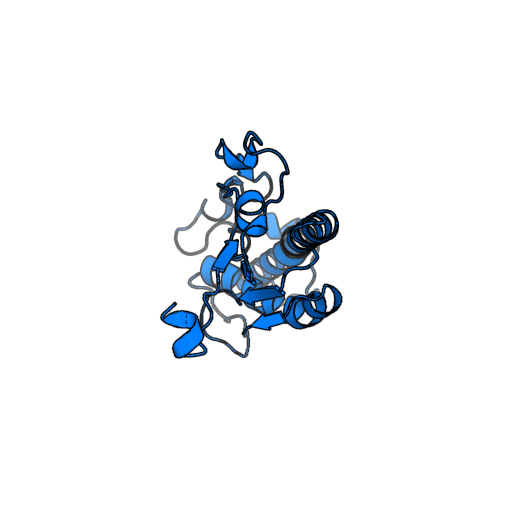A . LYS A 1 129 ? -2.901 8.411 19.135 1.00 92.19 129 LYS A CA 1
ATOM 1006 C C . LYS A 1 129 ? -4.390 8.354 19.480 1.00 92.19 129 LYS A C 1
ATOM 1008 O O . LYS A 1 129 ? -4.816 9.124 20.337 1.00 92.19 129 LYS A O 1
ATOM 1013 N N . ASP A 1 130 ? -5.176 7.476 18.855 1.00 91.62 130 ASP A N 1
ATOM 1014 C CA . ASP A 1 130 ? -6.604 7.338 19.159 1.00 91.62 130 ASP A CA 1
ATOM 1015 C C . ASP A 1 130 ? -6.801 6.443 20.406 1.00 91.62 130 ASP A C 1
ATOM 1017 O O . ASP A 1 130 ? -6.513 5.241 20.369 1.00 91.62 130 ASP A O 1
ATOM 1021 N N . PRO A 1 131 ? -7.297 6.993 21.534 1.00 92.00 131 PRO A N 1
ATOM 1022 C CA . PRO A 1 131 ? -7.384 6.263 22.795 1.00 92.00 131 PRO A CA 1
ATOM 1023 C C . PRO A 1 131 ? -8.389 5.106 22.767 1.00 92.00 131 PRO A C 1
ATOM 1025 O O . PRO A 1 131 ? -8.222 4.159 23.535 1.00 92.00 131 PRO A O 1
ATOM 1028 N N . LEU A 1 132 ? -9.404 5.168 21.898 1.00 92.62 132 LEU A N 1
ATOM 1029 C CA . LEU A 1 132 ? -10.433 4.133 21.766 1.00 92.62 132 LEU A CA 1
ATOM 1030 C C . LEU A 1 132 ? -9.966 2.979 20.878 1.00 92.62 132 LEU A C 1
ATOM 1032 O O . LEU A 1 132 ? -10.420 1.846 21.040 1.00 92.62 132 LEU A O 1
ATOM 1036 N N . ILE A 1 133 ? -9.077 3.272 19.931 1.00 92.81 133 ILE A N 1
ATOM 1037 C CA . ILE A 1 133 ? -8.587 2.304 18.952 1.00 92.81 133 ILE A CA 1
ATOM 1038 C C . ILE A 1 133 ? -7.309 1.616 19.450 1.00 92.81 133 ILE A C 1
ATOM 1040 O O . ILE A 1 133 ? -7.184 0.407 19.293 1.00 92.81 133 ILE A O 1
ATOM 1044 N N . ARG A 1 134 ? -6.393 2.323 20.127 1.00 93.00 134 ARG A N 1
ATOM 1045 C CA . ARG A 1 134 ? -5.095 1.763 20.565 1.00 93.00 134 ARG A CA 1
ATOM 1046 C C . ARG A 1 134 ? -5.174 0.538 21.489 1.00 93.00 134 ARG A C 1
ATOM 1048 O O . ARG A 1 134 ? -4.181 -0.154 21.652 1.00 93.00 134 ARG A O 1
ATOM 1055 N N . GLN A 1 135 ? -6.318 0.303 22.136 1.00 92.31 135 GLN A N 1
ATOM 1056 C CA . GLN A 1 135 ? -6.536 -0.832 23.046 1.00 92.31 135 GLN A CA 1
ATOM 1057 C C . GLN A 1 135 ? -7.114 -2.071 22.340 1.00 92.31 135 GLN A C 1
ATOM 1059 O O . GLN A 1 135 ? -7.366 -3.084 22.987 1.00 92.31 135 GLN A O 1
ATOM 1064 N N . LYS A 1 136 ? -7.391 -1.982 21.035 1.00 94.00 136 LYS A N 1
ATOM 1065 C CA . LYS A 1 136 ? -7.993 -3.063 20.247 1.00 94.00 136 LYS A CA 1
ATOM 1066 C C . LYS A 1 136 ? -6.944 -4.079 19.803 1.00 94.00 136 LYS A C 1
ATOM 1068 O O . LYS A 1 136 ? -5.750 -3.792 19.784 1.00 94.00 136 LYS A O 1
ATOM 1073 N N . THR A 1 137 ? -7.403 -5.259 19.397 1.00 94.88 137 THR A N 1
ATOM 1074 C CA . THR A 1 137 ? -6.541 -6.255 18.755 1.00 94.88 137 THR A CA 1
ATOM 1075 C C . THR A 1 137 ? -6.377 -5.919 17.279 1.00 94.88 137 THR A C 1
ATOM 1077 O O . THR A 1 137 ? -7.365 -5.763 16.555 1.00 94.88 137 THR A O 1
ATOM 1080 N N . PHE A 1 138 ? -5.128 -5.850 16.826 1.00 95.50 138 PHE A N 1
ATOM 1081 C CA . PHE A 1 138 ? -4.786 -5.585 15.435 1.00 95.50 138 PHE A CA 1
ATOM 1082 C C . PHE A 1 138 ? -4.205 -6.827 14.782 1.00 95.50 138 PHE A C 1
ATOM 1084 O O . PHE A 1 138 ? -3.269 -7.437 15.300 1.00 95.50 138 PHE A O 1
ATOM 1091 N N . ALA A 1 139 ? -4.723 -7.151 13.607 1.00 95.25 139 ALA A N 1
ATOM 1092 C CA . ALA A 1 139 ? -4.158 -8.164 12.740 1.00 95.25 139 ALA A CA 1
ATOM 1093 C C . ALA A 1 139 ? -3.885 -7.555 11.368 1.00 95.25 139 ALA A C 1
ATOM 1095 O O . ALA A 1 139 ? -4.704 -6.808 10.840 1.00 95.25 139 ALA A O 1
ATOM 1096 N N . TRP A 1 140 ? -2.738 -7.875 10.790 1.00 94.62 140 TRP A N 1
ATOM 1097 C CA . TRP A 1 140 ? -2.398 -7.552 9.419 1.00 94.62 140 TRP A CA 1
ATOM 1098 C C . TRP A 1 140 ? -2.571 -8.786 8.553 1.00 94.62 140 TRP A C 1
ATOM 1100 O O . TRP A 1 140 ? -1.913 -9.791 8.793 1.00 94.62 140 TRP A O 1
ATOM 1110 N N . HIS A 1 141 ? -3.428 -8.704 7.547 1.00 91.31 141 HIS A N 1
ATOM 1111 C CA . HIS A 1 141 ? -3.607 -9.751 6.556 1.00 91.31 141 HIS A CA 1
ATOM 1112 C C . HIS A 1 141 ? -2.673 -9.489 5.375 1.00 91.31 141 HIS A C 1
ATOM 1114 O O . HIS A 1 141 ? -2.780 -8.440 4.734 1.00 91.31 141 HIS A O 1
ATOM 1120 N N . ALA A 1 142 ? -1.786 -10.437 5.065 1.00 83.62 142 ALA A N 1
ATOM 1121 C CA . ALA A 1 142 ? -0.920 -10.348 3.894 1.00 83.62 142 ALA A CA 1
ATOM 1122 C C . ALA A 1 142 ? -1.736 -10.172 2.594 1.00 83.62 142 ALA A C 1
ATOM 1124 O O . ALA A 1 142 ? -2.882 -10.616 2.475 1.00 83.62 142 ALA A O 1
ATOM 1125 N N . SER A 1 143 ? -1.175 -9.459 1.617 1.00 70.81 143 SER A N 1
ATOM 1126 C CA . SER A 1 143 ? -1.857 -9.185 0.347 1.00 70.81 143 SER A CA 1
ATOM 1127 C C . SER A 1 143 ? -2.173 -10.479 -0.420 1.00 70.81 143 SER A C 1
ATOM 1129 O O . SER A 1 143 ? -1.417 -11.444 -0.361 1.00 70.81 143 SER A O 1
ATOM 1131 N N . TRP A 1 144 ? -3.287 -10.495 -1.162 1.00 61.75 144 TRP A N 1
ATOM 1132 C CA . TRP A 1 144 ? -3.782 -11.669 -1.904 1.00 61.75 144 TRP A CA 1
ATOM 1133 C C . TRP A 1 144 ? -3.026 -11.943 -3.215 1.00 61.75 144 TRP A C 1
ATOM 1135 O O . TRP A 1 144 ? -3.379 -12.870 -3.944 1.00 61.75 144 TRP A O 1
ATOM 1145 N N . PHE A 1 145 ? -2.008 -11.144 -3.550 1.00 57.91 145 PHE A N 1
ATOM 1146 C CA . PHE A 1 145 ? -1.180 -11.392 -4.728 1.00 57.91 145 PHE A CA 1
ATOM 1147 C C . PHE A 1 145 ? -0.334 -12.650 -4.504 1.00 57.91 145 PHE A C 1
ATOM 1149 O O . PHE A 1 145 ? 0.553 -12.718 -3.657 1.00 57.91 145 PHE A O 1
ATOM 1156 N N . SER A 1 146 ? -0.718 -13.683 -5.239 1.00 51.44 146 SER A N 1
ATOM 1157 C CA . SER A 1 146 ? -0.387 -15.085 -5.039 1.00 51.44 146 SER A CA 1
ATOM 1158 C C . SER A 1 146 ? 1.100 -15.426 -5.187 1.00 51.44 146 SER A C 1
ATOM 1160 O O . SER A 1 146 ? 1.696 -15.190 -6.235 1.00 51.44 146 SER A O 1
ATOM 1162 N N . GLY A 1 147 ? 1.622 -16.180 -4.214 1.00 50.88 147 GLY A N 1
ATOM 1163 C CA . GLY A 1 147 ? 2.048 -17.557 -4.500 1.00 50.88 147 GLY A CA 1
ATOM 1164 C C . GLY A 1 147 ? 3.532 -17.911 -4.402 1.00 50.88 147 GLY A C 1
ATOM 1165 O O . GLY A 1 147 ? 3.836 -19.099 -4.355 1.00 50.88 147 GLY A O 1
ATOM 1166 N N . ALA A 1 148 ? 4.459 -16.958 -4.337 1.00 46.44 148 ALA A N 1
ATOM 1167 C CA . ALA A 1 148 ? 5.879 -17.301 -4.338 1.00 46.44 148 ALA A CA 1
ATOM 1168 C C . ALA A 1 148 ? 6.514 -17.064 -2.961 1.00 46.44 148 ALA A C 1
ATOM 1170 O O . ALA A 1 148 ? 6.728 -15.930 -2.541 1.00 46.44 148 ALA A O 1
ATOM 1171 N N . VAL A 1 149 ? 6.837 -18.160 -2.266 1.00 56.34 149 VAL A N 1
ATOM 1172 C CA . VAL A 1 149 ? 7.719 -18.147 -1.083 1.00 56.34 149 VAL A CA 1
ATOM 1173 C C . VAL A 1 149 ? 9.101 -17.573 -1.451 1.00 56.34 149 VAL A C 1
ATOM 1175 O O . VAL A 1 149 ? 9.787 -17.023 -0.593 1.00 56.34 149 VAL A O 1
ATOM 1178 N N . GLU A 1 150 ? 9.465 -17.615 -2.739 1.00 63.75 150 GLU A N 1
ATOM 1179 C CA . GLU A 1 150 ? 10.697 -17.061 -3.297 1.00 63.75 150 GLU A CA 1
ATOM 1180 C C . GLU A 1 150 ? 10.416 -16.156 -4.506 1.00 63.75 150 GLU A C 1
ATOM 1182 O O . GLU A 1 150 ? 9.810 -16.581 -5.489 1.00 63.75 150 GLU A O 1
ATOM 1187 N N . PHE A 1 151 ? 10.889 -14.911 -4.462 1.00 69.56 151 PHE A N 1
ATOM 1188 C CA . PHE A 1 151 ? 10.831 -13.993 -5.597 1.00 69.56 151 PHE A CA 1
ATOM 1189 C C . PHE A 1 151 ? 12.102 -14.116 -6.444 1.00 69.56 151 PHE A C 1
ATOM 1191 O O . PHE A 1 151 ? 13.182 -13.712 -6.013 1.00 69.56 151 PHE A O 1
ATOM 1198 N N . HIS A 1 152 ? 11.961 -14.623 -7.670 1.00 70.50 152 HIS A N 1
ATOM 1199 C CA . HIS A 1 152 ? 13.036 -14.651 -8.664 1.00 70.50 152 HIS A CA 1
ATOM 1200 C C . HIS A 1 152 ? 12.654 -13.756 -9.848 1.00 70.50 152 HIS A C 1
ATOM 1202 O O . HIS A 1 152 ? 11.673 -14.057 -10.535 1.00 70.50 152 HIS A O 1
ATOM 1208 N N . PRO A 1 153 ? 13.385 -12.657 -10.116 1.00 68.25 153 PRO A N 1
ATOM 1209 C CA . PRO A 1 153 ? 13.079 -11.806 -11.256 1.00 68.25 153 PRO A CA 1
ATOM 1210 C C . PRO A 1 153 ? 13.288 -12.592 -12.563 1.00 68.25 153 PRO A C 1
ATOM 1212 O O . PRO A 1 153 ? 14.324 -13.243 -12.737 1.00 68.25 153 PRO A O 1
ATOM 1215 N N . PRO A 1 154 ? 12.327 -12.558 -13.501 1.00 75.12 154 PRO A N 1
ATOM 1216 C CA . PRO A 1 154 ? 12.429 -13.330 -14.727 1.00 75.12 154 PRO A CA 1
ATOM 1217 C C . PRO A 1 154 ? 13.500 -12.740 -15.654 1.00 75.12 154 PRO A C 1
ATOM 1219 O O . PRO A 1 154 ? 13.710 -11.528 -15.708 1.00 75.12 154 PRO A O 1
ATOM 1222 N N . ARG A 1 155 ? 14.150 -13.601 -16.451 1.00 71.88 155 ARG A N 1
ATOM 1223 C CA . ARG A 1 155 ? 15.127 -13.166 -17.472 1.00 71.88 155 ARG A CA 1
ATOM 1224 C C . ARG A 1 155 ? 14.481 -12.346 -18.594 1.00 71.88 155 ARG A C 1
ATOM 1226 O O . ARG A 1 155 ? 15.141 -11.500 -19.189 1.00 71.88 155 ARG A O 1
ATOM 1233 N N . ARG A 1 156 ? 13.203 -12.603 -18.884 1.00 78.25 156 ARG A N 1
ATOM 1234 C CA . ARG A 1 156 ? 12.384 -11.882 -19.863 1.00 78.25 156 ARG A CA 1
ATOM 1235 C C . ARG A 1 156 ? 11.114 -11.398 -19.175 1.00 78.25 156 ARG A C 1
ATOM 1237 O O . ARG A 1 156 ? 10.470 -12.167 -18.472 1.00 78.25 156 ARG A O 1
ATOM 1244 N N . VAL A 1 157 ? 10.776 -10.130 -19.377 1.00 83.00 157 VAL A N 1
ATOM 1245 C CA . VAL A 1 157 ? 9.585 -9.512 -18.790 1.00 83.00 157 VAL A CA 1
ATOM 1246 C C . VAL A 1 157 ? 8.508 -9.428 -19.859 1.00 83.00 157 VAL A C 1
ATOM 1248 O O . VAL A 1 157 ? 8.594 -8.589 -20.752 1.00 83.00 157 VAL A O 1
ATOM 1251 N N . ASP A 1 158 ? 7.520 -10.313 -19.767 1.00 85.00 158 ASP A N 1
ATOM 1252 C CA . ASP A 1 158 ? 6.336 -10.276 -20.632 1.00 85.00 158 ASP A CA 1
ATOM 1253 C C . ASP A 1 158 ? 5.203 -9.433 -20.013 1.00 85.00 158 ASP A C 1
ATOM 1255 O O . ASP A 1 158 ? 4.378 -8.887 -20.741 1.00 85.00 158 ASP A O 1
ATOM 1259 N N . ASP A 1 159 ? 5.206 -9.282 -18.682 1.00 89.25 159 ASP A N 1
ATOM 1260 C CA . ASP A 1 159 ? 4.304 -8.406 -17.928 1.00 89.25 159 ASP A CA 1
ATOM 1261 C C . ASP A 1 159 ? 5.078 -7.647 -16.826 1.00 89.25 159 ASP A C 1
ATOM 1263 O O . ASP A 1 159 ? 5.325 -8.186 -15.738 1.00 89.25 159 ASP A O 1
ATOM 1267 N N . PRO A 1 160 ? 5.500 -6.396 -17.092 1.00 92.25 160 PRO A N 1
ATOM 1268 C CA . PRO A 1 160 ? 6.249 -5.596 -16.128 1.00 92.25 160 PRO A CA 1
ATOM 1269 C C . PRO A 1 160 ? 5.396 -5.142 -14.941 1.00 92.25 160 PRO A C 1
ATOM 1271 O O . PRO A 1 160 ? 5.938 -4.927 -13.860 1.00 92.25 160 PRO A O 1
ATOM 1274 N N . TRP A 1 161 ? 4.075 -5.024 -15.086 1.00 93.44 161 TRP A N 1
ATOM 1275 C CA . TRP A 1 161 ? 3.210 -4.596 -13.985 1.00 93.44 161 TRP A CA 1
ATOM 1276 C C . TRP A 1 161 ? 3.005 -5.719 -12.977 1.00 93.44 161 TRP A C 1
ATOM 1278 O O . TRP A 1 161 ? 3.132 -5.483 -11.778 1.00 93.44 161 TRP A O 1
ATOM 1288 N N . SER A 1 162 ? 2.784 -6.953 -13.438 1.00 90.62 162 SER A N 1
ATOM 1289 C CA . SER A 1 162 ? 2.763 -8.107 -12.531 1.00 90.62 162 SER A CA 1
ATOM 1290 C C . SER A 1 162 ? 4.099 -8.275 -11.808 1.00 90.62 162 SER A C 1
ATOM 1292 O O . SER A 1 162 ? 4.113 -8.502 -10.599 1.00 90.62 162 SER A O 1
ATOM 1294 N N . LEU A 1 163 ? 5.230 -8.093 -12.505 1.00 91.19 163 LEU A N 1
ATOM 1295 C CA . LEU A 1 163 ? 6.548 -8.105 -11.865 1.00 91.19 163 LEU A CA 1
ATOM 1296 C C . LEU A 1 163 ? 6.674 -7.006 -10.797 1.00 91.19 163 LEU A C 1
ATOM 1298 O O . LEU A 1 163 ? 7.130 -7.285 -9.690 1.00 91.19 163 LEU A O 1
ATOM 1302 N N . TYR A 1 164 ? 6.235 -5.785 -11.107 1.00 93.75 164 TYR A N 1
ATOM 1303 C CA . TYR A 1 164 ? 6.238 -4.648 -10.186 1.00 93.75 164 TYR A CA 1
ATOM 1304 C C . TYR A 1 164 ? 5.420 -4.922 -8.914 1.00 93.75 164 TYR A C 1
ATOM 1306 O O . TYR A 1 164 ? 5.910 -4.707 -7.804 1.00 93.75 164 TYR A O 1
ATOM 1314 N N . TYR A 1 165 ? 4.191 -5.423 -9.056 1.00 93.06 165 TYR A N 1
ATOM 1315 C CA . TYR A 1 165 ? 3.314 -5.711 -7.918 1.00 93.06 165 TYR A CA 1
ATOM 1316 C C . TYR A 1 165 ? 3.815 -6.888 -7.082 1.00 93.06 165 TYR A C 1
ATOM 1318 O O . TYR A 1 165 ? 3.833 -6.796 -5.856 1.00 93.06 165 TYR A O 1
ATOM 1326 N N . ASN A 1 166 ? 4.288 -7.959 -7.720 1.00 91.12 166 ASN A N 1
ATOM 1327 C CA . ASN A 1 166 ? 4.825 -9.118 -7.009 1.00 91.12 166 ASN A CA 1
ATOM 1328 C C . ASN A 1 166 ? 6.105 -8.771 -6.240 1.00 91.12 166 ASN A C 1
ATOM 1330 O O . ASN A 1 166 ? 6.277 -9.217 -5.106 1.00 91.12 166 ASN A O 1
ATOM 1334 N N . ALA A 1 167 ? 6.980 -7.946 -6.826 1.00 92.00 167 ALA A N 1
ATOM 1335 C CA . ALA A 1 167 ? 8.178 -7.461 -6.149 1.00 92.00 167 ALA A CA 1
ATOM 1336 C C . ALA A 1 167 ? 7.814 -6.659 -4.892 1.00 92.00 167 ALA A C 1
ATOM 1338 O O . ALA A 1 167 ? 8.363 -6.924 -3.822 1.00 92.00 167 ALA A O 1
ATOM 1339 N N . GLN A 1 168 ? 6.866 -5.719 -5.004 1.00 94.00 168 GLN A N 1
ATOM 1340 C CA . GLN A 1 168 ? 6.363 -4.957 -3.856 1.00 94.00 168 GLN A CA 1
ATOM 1341 C C . GLN A 1 168 ? 5.826 -5.881 -2.767 1.00 94.00 168 GLN A C 1
ATOM 1343 O O . GLN A 1 168 ? 6.345 -5.864 -1.660 1.00 94.00 168 GLN A O 1
ATOM 1348 N N . VAL A 1 169 ? 4.879 -6.761 -3.089 1.00 91.94 169 VAL A N 1
ATOM 1349 C CA . VAL A 1 169 ? 4.246 -7.661 -2.109 1.00 91.94 169 VAL A CA 1
ATOM 1350 C C . VAL A 1 169 ? 5.273 -8.541 -1.396 1.00 91.94 169 VAL A C 1
ATOM 1352 O O . VAL A 1 169 ? 5.178 -8.751 -0.186 1.00 91.94 169 VAL A O 1
ATOM 1355 N N . TYR A 1 170 ? 6.284 -9.031 -2.118 1.00 90.75 170 TYR A N 1
ATOM 1356 C CA . TYR A 1 170 ? 7.383 -9.785 -1.520 1.00 90.75 170 TYR A CA 1
ATOM 1357 C C . TYR A 1 170 ? 8.154 -8.947 -0.486 1.00 90.75 170 TYR A C 1
ATOM 1359 O O . TYR A 1 170 ? 8.327 -9.377 0.658 1.00 90.75 170 TYR A O 1
ATOM 1367 N N . MET A 1 171 ? 8.577 -7.736 -0.862 1.00 92.44 171 MET A N 1
ATOM 1368 C CA . MET A 1 171 ? 9.311 -6.826 0.024 1.00 92.44 171 MET A CA 1
ATOM 1369 C C . MET A 1 171 ? 8.461 -6.368 1.213 1.00 92.44 171 MET A C 1
ATOM 1371 O O . MET A 1 171 ? 8.930 -6.383 2.349 1.00 92.44 171 MET A O 1
ATOM 1375 N N . GLU A 1 172 ? 7.204 -6.009 0.971 1.00 93.62 172 GLU A N 1
ATOM 1376 C CA . GLU A 1 172 ? 6.228 -5.603 1.981 1.00 93.62 172 GLU A CA 1
ATOM 1377 C C . GLU A 1 172 ? 6.022 -6.712 3.012 1.00 93.62 172 GLU A C 1
ATOM 1379 O O . GLU A 1 172 ? 6.179 -6.473 4.207 1.00 93.62 172 GLU A O 1
ATOM 1384 N N . ASN A 1 173 ? 5.751 -7.945 2.575 1.00 91.62 173 ASN A N 1
ATOM 1385 C CA . ASN A 1 173 ? 5.571 -9.078 3.480 1.00 91.62 173 ASN A CA 1
ATOM 1386 C C . ASN A 1 173 ? 6.834 -9.365 4.297 1.00 91.62 173 ASN A C 1
ATOM 1388 O O . ASN A 1 173 ? 6.734 -9.666 5.487 1.00 91.62 173 ASN A O 1
ATOM 1392 N N . TYR A 1 174 ? 8.017 -9.274 3.686 1.00 91.12 174 TYR A N 1
ATOM 1393 C CA . TYR A 1 174 ? 9.282 -9.454 4.396 1.00 91.12 174 TYR A CA 1
ATOM 1394 C C . TYR A 1 174 ? 9.471 -8.389 5.489 1.00 91.12 174 TYR A C 1
ATOM 1396 O O . TYR A 1 174 ? 9.735 -8.720 6.645 1.00 91.12 174 TYR A O 1
ATOM 1404 N N . LEU A 1 175 ? 9.277 -7.113 5.145 1.00 93.38 175 LEU A N 1
ATOM 1405 C CA . LEU A 1 175 ? 9.467 -5.987 6.061 1.00 93.38 175 LEU A CA 1
ATOM 1406 C C . LEU A 1 175 ? 8.409 -5.953 7.168 1.00 93.38 175 LEU A C 1
ATOM 1408 O O . LEU A 1 175 ? 8.742 -5.758 8.336 1.00 93.38 175 LEU A O 1
ATOM 1412 N N . LEU A 1 176 ? 7.137 -6.158 6.828 1.00 93.88 176 LEU A N 1
ATOM 1413 C CA . LEU A 1 176 ? 6.028 -6.053 7.773 1.00 93.88 176 LEU A CA 1
ATOM 1414 C C . LEU A 1 176 ? 6.028 -7.173 8.810 1.00 93.88 176 LEU A C 1
ATOM 1416 O O . LEU A 1 176 ? 5.679 -6.914 9.961 1.00 93.88 176 LEU A O 1
ATOM 1420 N N . LYS A 1 177 ? 6.480 -8.382 8.453 1.00 92.94 177 LYS A N 1
ATOM 1421 C CA . LYS A 1 177 ? 6.688 -9.470 9.424 1.00 92.94 177 LYS A CA 1
ATOM 1422 C C . LYS A 1 177 ? 7.623 -9.055 10.559 1.00 92.94 177 LYS A C 1
ATOM 1424 O O . LYS A 1 177 ? 7.376 -9.420 11.704 1.00 92.94 177 LYS A O 1
ATOM 1429 N N . ALA A 1 178 ? 8.667 -8.286 10.249 1.00 93.31 178 ALA A N 1
ATOM 1430 C CA . ALA A 1 178 ? 9.600 -7.770 11.244 1.00 93.31 178 ALA A CA 1
ATOM 1431 C C . ALA A 1 178 ? 9.071 -6.502 11.938 1.00 93.31 178 ALA A C 1
ATOM 1433 O O . ALA A 1 178 ? 9.198 -6.363 13.149 1.00 93.31 178 ALA A O 1
ATOM 1434 N N . LEU A 1 179 ? 8.457 -5.583 11.188 1.00 95.00 179 LEU A N 1
ATOM 1435 C CA . LEU A 1 179 ? 8.067 -4.258 11.678 1.00 95.00 179 LEU A CA 1
ATOM 1436 C C . LEU A 1 179 ? 6.831 -4.279 12.591 1.00 95.00 179 LEU A C 1
ATOM 1438 O O . LEU A 1 179 ? 6.807 -3.611 13.623 1.00 95.00 179 LEU A O 1
ATOM 1442 N N . LEU A 1 180 ? 5.783 -5.007 12.205 1.00 95.50 180 LEU A N 1
ATOM 1443 C CA . LEU A 1 180 ? 4.462 -4.926 12.836 1.00 95.50 180 LEU A CA 1
ATOM 1444 C C . LEU A 1 180 ? 4.399 -5.404 14.297 1.00 95.50 180 LEU A C 1
ATOM 1446 O O . LEU A 1 180 ? 3.703 -4.751 15.084 1.00 95.50 180 LEU A O 1
ATOM 1450 N N . PRO A 1 181 ? 5.135 -6.453 14.721 1.00 95.31 181 PRO A N 1
ATOM 1451 C CA . PRO A 1 181 ? 5.155 -6.867 16.123 1.00 95.31 181 PRO A CA 1
ATOM 1452 C C . PRO A 1 181 ? 5.615 -5.761 17.083 1.00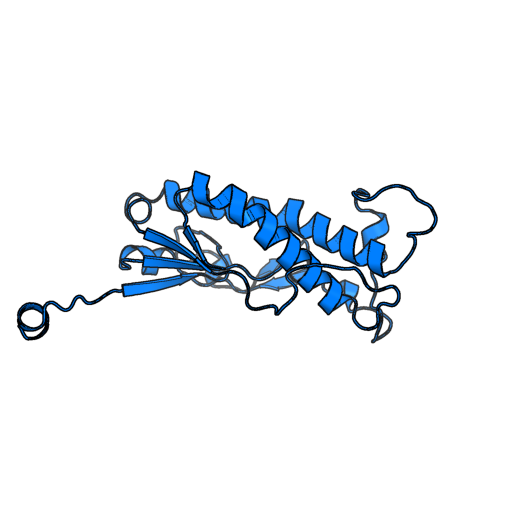 95.31 181 PRO A C 1
ATOM 1454 O O . PRO A 1 181 ? 5.087 -5.657 18.189 1.00 95.31 181 PRO A O 1
ATOM 1457 N N . HIS A 1 182 ? 6.520 -4.874 16.651 1.00 94.88 182 HIS A N 1
ATOM 1458 C CA . HIS A 1 182 ? 6.960 -3.720 17.451 1.00 94.88 182 HIS A CA 1
ATOM 1459 C C . HIS A 1 182 ? 5.848 -2.691 17.705 1.00 94.88 182 HIS A C 1
ATOM 1461 O O . HIS A 1 182 ? 5.973 -1.845 18.587 1.00 94.88 182 HIS A O 1
ATOM 1467 N N . HIS A 1 183 ? 4.754 -2.780 16.951 1.00 94.75 183 HIS A N 1
ATOM 1468 C CA . HIS A 1 183 ? 3.572 -1.935 17.057 1.00 94.75 183 HIS A CA 1
ATOM 1469 C C . HIS A 1 183 ? 2.349 -2.684 17.610 1.00 94.75 183 HIS A C 1
ATOM 1471 O O . HIS A 1 183 ? 1.236 -2.173 17.519 1.00 94.75 183 HIS A O 1
ATOM 1477 N N . GLY A 1 184 ? 2.531 -3.893 18.159 1.00 94.88 184 GLY A N 1
ATOM 1478 C CA . GLY A 1 184 ? 1.434 -4.696 18.710 1.00 94.88 184 GLY A CA 1
ATOM 1479 C C . GLY A 1 184 ? 0.453 -5.220 17.655 1.00 94.88 184 GLY A C 1
ATOM 1480 O O . GLY A 1 184 ? -0.700 -5.502 17.975 1.00 94.88 184 GLY A O 1
ATOM 1481 N N . VAL A 1 185 ? 0.888 -5.328 16.395 1.00 96.19 185 VAL A N 1
ATOM 1482 C CA . VAL A 1 185 ? 0.069 -5.831 15.286 1.00 96.19 185 VAL A CA 1
ATOM 1483 C C . VAL A 1 185 ? 0.508 -7.251 14.935 1.00 96.19 185 VAL A C 1
ATOM 1485 O O . VAL A 1 185 ? 1.676 -7.493 14.632 1.00 96.19 185 VAL A O 1
ATOM 1488 N N . HIS A 1 186 ? -0.435 -8.193 14.940 1.00 95.62 186 HIS A N 1
ATOM 1489 C CA . HIS A 1 186 ? -0.174 -9.582 14.565 1.00 95.62 186 HIS A CA 1
ATOM 1490 C C . HIS A 1 186 ? -0.108 -9.729 13.045 1.00 95.62 186 HIS A C 1
ATOM 1492 O O . HIS A 1 186 ? -1.062 -9.380 12.358 1.00 95.62 186 HIS A O 1
ATOM 1498 N N . PHE A 1 187 ? 0.983 -10.271 12.509 1.00 93.50 187 PHE A N 1
ATOM 1499 C CA . PHE A 1 187 ? 1.075 -10.584 11.083 1.00 93.50 187 PHE A CA 1
ATOM 1500 C C . PHE A 1 187 ? 0.414 -11.938 10.790 1.00 93.50 187 PHE A C 1
ATOM 1502 O O . PHE A 1 187 ? 0.808 -12.954 11.363 1.00 93.50 187 PHE A O 1
ATOM 1509 N N . LEU A 1 188 ? -0.568 -11.947 9.890 1.00 90.19 188 LEU A N 1
ATOM 1510 C CA . LEU A 1 188 ? -1.255 -13.132 9.385 1.00 90.19 188 LEU A CA 1
ATOM 1511 C C . LEU A 1 188 ? -0.823 -13.362 7.923 1.00 90.19 188 LEU A C 1
ATOM 1513 O O . LEU A 1 188 ? -1.139 -12.519 7.075 1.00 90.19 188 LEU A O 1
ATOM 1517 N N . PRO A 1 189 ? -0.054 -14.432 7.644 1.00 80.69 189 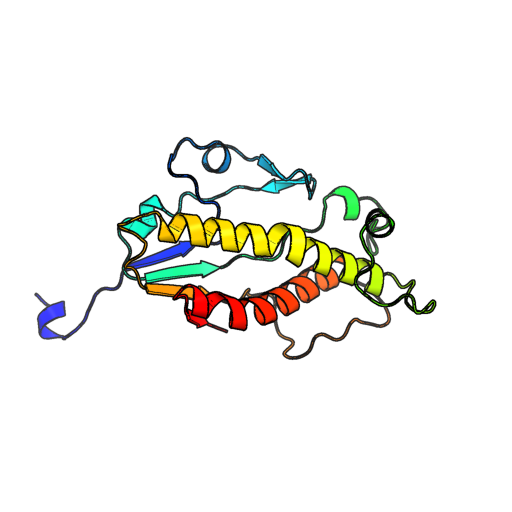PRO A N 1
ATOM 1518 C CA . PRO A 1 189 ? 0.435 -14.749 6.305 1.00 80.69 189 PRO A CA 1
ATOM 1519 C C . PRO A 1 189 ? -0.659 -15.245 5.358 1.00 80.69 189 PRO A C 1
ATOM 1521 O O . PRO A 1 189 ? -1.684 -15.773 5.845 1.00 80.69 189 PRO A O 1
#

Solvent-accessible surface area (backbone atoms only — not comparable to full-atom values): 11228 Å² total; per-residue (Å²): 111,69,45,70,78,68,74,51,82,90,84,42,70,37,76,35,59,68,55,65,78,69,97,52,81,79,36,60,61,50,73,40,73,45,63,40,85,88,24,65,42,76,45,75,39,64,88,38,68,81,58,39,56,76,32,56,34,40,39,36,34,61,67,62,82,70,77,36,50,64,32,68,52,62,54,95,54,66,35,37,65,70,72,43,77,79,46,82,78,85,64,78,85,60,82,84,56,86,38,72,49,48,43,35,45,46,44,20,50,47,46,39,65,75,44,51,50,52,49,54,53,50,31,51,52,52,40,66,68,36,81,71,45,54,78,48,49,39,36,34,47,58,62,85,78,79,86,63,98,64,90,74,86,58,96,67,67,73,51,48,64,62,51,23,44,52,47,24,49,54,53,49,56,59,50,44,64,66,52,32,58,82,72,68,27,45,74,41,124

Secondary structure (DSSP, 8-state):
-HHHHTT-----EEEESS----S-TT-HHHHSPEEPTTT--EE-----HHHHTT-SEEEE--PPPPPPGGGGSS-TTT---GGGGGS---S---TT--SHHHHHHHHHHHHIIIIIHHHHHHHHHHHHH-TTTTTSEEEEEPP-----SS----SS-S-HHHHHHHHHHHHHHHHHHHHGGGGTEEEE-

Mean predicted aligned error: 6.44 Å

Organism: NCBI:txid1033008

Nearest PDB structures (foldseek):
  5mal-assembly2_B  TM=5.163E-01  e=8.857E-02  Streptomyces rimosus
  4hyq-assembly1_A  TM=5.274E-01  e=4.566E-01  Streptomyces albidoflavus

Sequence (189 aa):
EHLVVSGSVLLRYVLSTSLHTAPDENDIGYTEAVIDPATGIRTKNALWLLKARKADIILMNRGPIPAPAWTFAGHRTMGNWTFVRELPRHFGQDTQLNSLAAEVVNAAFHATVTRFIPEVLQSLRAIHKDPLIRQKTFAWHASWFSGAVEFHPPRRVDDPWSLYYNAQVYMENYLLKALLPHHGVHFLP

pLDDT: mean 86.93, std 10.92, range [46.44, 96.19]

Foldseek 3Di:
DVCVVVVHDDFFEFEFADLDDDPDCPPCLAPHFDQDPVASDTDHGHPGVVVLLVGQEYEYEYAADAHHPQQCVDDNQQRDLPVLVVPDQPDDPPVVPPDSLSSLLSVLVCSLVVPVVVSNVVSLVSQCPDPSRLVHAAEYEQDPLDDDPDDDRDPDRRHSRNSSRVSNSNVCLVVCCVVVVVSNYHYDD